Protein AF-A0A093ZLH2-F1 (afdb_monomer)

Mean predicted aligned error: 9.46 Å

Nearest PDB structures (foldseek):
  6wh8-assembly1_B  TM=5.082E-01  e=5.123E-04  Homo sapiens
  6gkz-assembly1_D  TM=4.709E-01  e=1.418E-03  Coptis japonica
  5him-assembly1_A  TM=6.872E-01  e=6.544E-02  Methanohalophilus portucalensis FDF-1
  5hil-assembly1_A  TM=7.201E-01  e=1.122E-01  Methanohalophilus portucalensis FDF-1
  5h02-assembly1_A  TM=6.497E-01  e=1.057E-01  Methanohalophilus portucalensis FDF-1

Solvent-accessible surface area (backbone atoms only — not comparable to full-atom values): 12769 Å² total; per-residue (Å²): 141,80,91,85,84,80,84,73,79,80,74,74,72,75,76,74,74,66,81,72,54,67,68,56,58,50,51,52,52,52,48,51,52,50,61,72,33,43,64,41,49,48,49,47,52,51,47,10,57,76,42,75,71,28,86,50,50,82,69,57,41,60,56,49,50,55,55,30,68,55,66,60,39,100,83,69,45,82,58,92,54,55,27,37,37,26,41,58,50,64,85,61,73,22,63,57,48,57,49,26,67,76,30,65,44,35,39,27,34,30,40,26,36,62,74,60,50,73,78,44,71,84,89,62,84,74,52,95,37,49,44,82,44,76,35,88,46,78,54,58,66,103,63,56,69,52,59,23,49,32,37,38,32,67,40,44,71,83,72,54,41,75,66,38,101,84,68,48,44,41,53,64,42,24,50,53,41,49,56,47,27,32,23,92,92,35,46,81,46,67,51,87,78,72,58,70,54,81,91,41,57,75,68,38,42,54,49,18,52,55,48,41,53,53,45,68,75,72,108

Foldseek 3Di:
DDDDDDPPDPPPPPPPPPPPDVVVVVVVVVVVVCVVLVVQVVVQCVCCVVQVNDSDHPPLLVVLLVQLPDDADPVNHQDQAAEEEEEQDQQPNHSQLVVCVSRVRHAYEYEHEPVSVVVHDPVDDGRPRYYYHYDNALLDDPAAFQAHQEYEAACCVVPFDCQDPVRDGSVVSNVVNVNRNHHDNHDYHYDDDALADPPLPPVSRVNSVVSNVVVVVVD

Structure (mmCIF, N/CA/C/O backbone):
data_AF-A0A093ZLH2-F1
#
_entry.id   AF-A0A093ZLH2-F1
#
loop_
_atom_site.group_PDB
_atom_site.id
_atom_site.type_symbol
_atom_site.label_atom_id
_atom_site.label_alt_id
_atom_site.label_comp_id
_atom_site.label_asym_id
_atom_site.label_entity_id
_atom_site.label_seq_id
_atom_site.pdbx_PDB_ins_code
_atom_site.Cartn_x
_atom_site.Cartn_y
_atom_site.Cartn_z
_atom_site.occupancy
_atom_site.B_iso_or_equiv
_atom_site.auth_seq_id
_atom_site.auth_comp_id
_atom_site.auth_asym_id
_atom_site.auth_atom_id
_atom_site.pdbx_PDB_model_num
ATOM 1 N N . MET A 1 1 ? -0.916 54.478 -44.109 1.00 31.88 1 MET A N 1
ATOM 2 C CA . MET A 1 1 ? -0.126 54.136 -45.318 1.00 31.88 1 MET A CA 1
ATOM 3 C C . MET A 1 1 ? 1.267 54.721 -45.109 1.00 31.88 1 MET A C 1
ATOM 5 O O . MET A 1 1 ? 1.319 55.865 -44.708 1.00 31.88 1 MET A O 1
ATOM 9 N N . SER A 1 2 ? 2.416 54.066 -45.246 1.00 35.09 2 SER A N 1
ATOM 10 C CA . SER A 1 2 ? 2.807 52.833 -45.923 1.00 35.09 2 SER A CA 1
ATOM 11 C C . SER A 1 2 ? 4.111 52.320 -45.289 1.00 35.09 2 SER A C 1
ATOM 13 O O . SER A 1 2 ? 4.900 53.089 -44.747 1.00 35.09 2 SER A O 1
ATOM 15 N N . ALA A 1 3 ? 4.319 51.011 -45.404 1.00 40.78 3 ALA A N 1
ATOM 16 C CA . ALA A 1 3 ? 5.529 50.271 -45.087 1.00 40.78 3 ALA A CA 1
ATOM 17 C C . ALA A 1 3 ? 6.799 50.855 -45.728 1.00 40.78 3 ALA A C 1
ATOM 19 O O . ALA A 1 3 ? 6.763 51.256 -46.892 1.00 40.78 3 ALA A O 1
ATOM 20 N N . LYS A 1 4 ? 7.937 50.741 -45.027 1.00 44.72 4 LYS A N 1
ATOM 21 C CA . LYS A 1 4 ? 9.075 49.910 -45.467 1.00 44.72 4 LYS A CA 1
ATOM 22 C C . LYS A 1 4 ? 10.283 50.041 -44.533 1.00 44.72 4 LYS A C 1
ATOM 24 O O . LYS A 1 4 ? 10.753 51.130 -44.239 1.00 44.72 4 LYS A O 1
ATOM 29 N N . LYS A 1 5 ? 10.848 48.867 -44.232 1.00 49.03 5 LYS A N 1
ATOM 30 C CA . LYS A 1 5 ? 12.268 48.626 -43.937 1.00 49.03 5 LYS A CA 1
ATOM 31 C C . LYS A 1 5 ? 12.749 48.934 -42.513 1.00 49.03 5 LYS A C 1
ATOM 33 O O . LYS A 1 5 ? 13.588 49.793 -42.281 1.00 49.03 5 LYS A O 1
ATOM 38 N N . ARG A 1 6 ? 12.356 48.068 -41.581 1.00 44.34 6 ARG A N 1
ATOM 39 C CA . ARG A 1 6 ? 13.292 47.587 -40.557 1.00 44.34 6 ARG A CA 1
ATOM 40 C C . ARG A 1 6 ? 13.476 46.092 -40.767 1.00 44.34 6 ARG A C 1
ATOM 42 O O . ARG A 1 6 ? 12.677 45.287 -40.309 1.00 44.34 6 ARG A O 1
ATOM 49 N N . MET A 1 7 ? 14.499 45.748 -41.548 1.00 44.72 7 MET A N 1
ATOM 50 C CA . MET A 1 7 ? 15.059 44.403 -41.525 1.00 44.72 7 MET A CA 1
ATOM 51 C C . MET A 1 7 ? 15.686 44.225 -40.144 1.00 44.72 7 MET A C 1
ATOM 53 O O . MET A 1 7 ? 16.776 44.731 -39.901 1.00 44.72 7 MET A O 1
ATOM 57 N N . SER A 1 8 ? 14.966 43.578 -39.231 1.00 47.09 8 SER A N 1
ATOM 58 C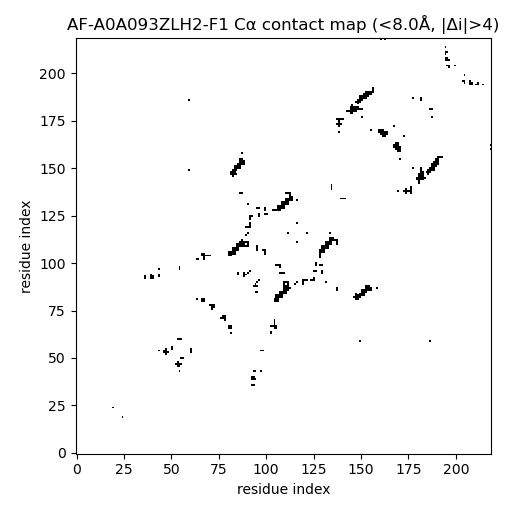 CA . SER A 1 8 ? 15.604 42.945 -38.085 1.00 47.09 8 SER A CA 1
ATOM 59 C C . SER A 1 8 ? 15.916 41.530 -38.526 1.00 47.09 8 SER A C 1
ATOM 61 O O . SER A 1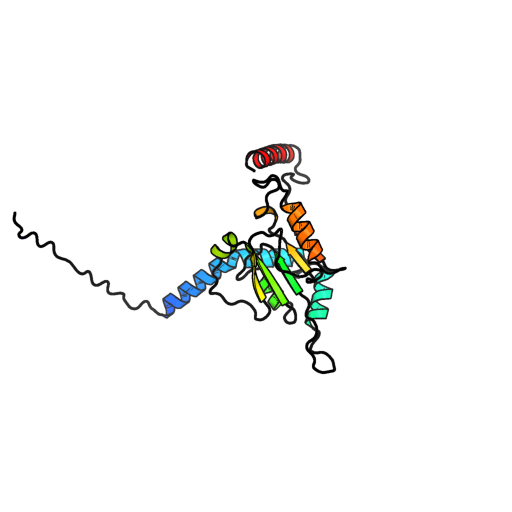 8 ? 15.019 40.733 -38.786 1.00 47.09 8 SER A O 1
ATOM 63 N N . SER A 1 9 ? 17.202 41.290 -38.724 1.00 42.66 9 SER A N 1
ATOM 64 C CA . SER A 1 9 ? 17.816 40.001 -38.984 1.00 42.66 9 SER A CA 1
ATOM 65 C C . SER A 1 9 ? 17.204 38.913 -38.103 1.00 42.66 9 SER A C 1
ATOM 67 O O . SER A 1 9 ? 17.461 38.865 -36.899 1.00 42.66 9 SER A O 1
ATOM 69 N N . ASN A 1 10 ? 16.445 38.012 -38.724 1.00 41.25 10 ASN A N 1
ATOM 70 C CA . ASN A 1 10 ? 16.291 36.656 -38.225 1.00 41.25 10 ASN A CA 1
ATOM 71 C C . ASN A 1 10 ? 17.685 36.023 -38.250 1.00 41.25 10 ASN A C 1
ATOM 73 O O . ASN A 1 10 ? 18.097 35.443 -39.252 1.00 41.25 10 ASN A O 1
ATOM 77 N N . VAL A 1 11 ? 18.434 36.173 -37.158 1.00 47.75 11 VAL A N 1
ATOM 78 C CA . VAL A 1 11 ? 19.520 35.248 -36.863 1.00 47.75 11 VAL A CA 1
ATOM 79 C C . VAL A 1 11 ? 18.816 33.965 -36.464 1.00 47.75 11 VAL A C 1
ATOM 81 O O . VAL A 1 11 ? 18.432 33.780 -35.311 1.00 47.75 11 VAL A O 1
ATOM 84 N N . ALA A 1 12 ? 18.586 33.109 -37.456 1.00 47.09 12 ALA A N 1
ATOM 85 C CA . ALA A 1 12 ? 18.478 31.687 -37.223 1.00 47.09 12 ALA A CA 1
ATOM 86 C C . ALA A 1 12 ? 19.771 31.283 -36.507 1.00 47.09 12 ALA A C 1
ATOM 88 O O . ALA A 1 12 ? 20.790 31.009 -37.138 1.00 47.09 12 ALA A O 1
ATOM 89 N N . ARG A 1 13 ? 19.757 31.325 -35.170 1.00 49.22 13 ARG A N 1
ATOM 90 C CA . ARG A 1 13 ? 20.612 30.442 -34.393 1.00 49.22 13 ARG A CA 1
ATOM 91 C C . ARG A 1 13 ? 20.131 29.062 -34.795 1.00 49.22 13 ARG A C 1
ATOM 93 O O . ARG A 1 13 ? 19.074 28.622 -34.357 1.00 49.22 13 ARG A O 1
ATOM 100 N N . GLY A 1 14 ? 20.841 28.451 -35.739 1.00 48.19 14 GLY A N 1
ATOM 101 C CA . GLY A 1 14 ? 20.852 27.009 -35.808 1.00 48.19 14 GLY A CA 1
ATOM 102 C C . GLY A 1 14 ? 21.322 26.574 -34.435 1.00 48.19 14 GLY A C 1
ATOM 103 O O . GLY A 1 14 ? 22.503 26.712 -34.126 1.00 48.19 14 GLY A O 1
ATOM 104 N N . ASP A 1 15 ? 20.382 26.169 -33.585 1.00 54.53 15 ASP A N 1
ATOM 105 C CA . ASP A 1 15 ? 20.711 25.272 -32.497 1.00 54.53 15 ASP A CA 1
ATOM 106 C C . ASP A 1 15 ? 21.267 24.039 -33.205 1.00 54.53 15 ASP A C 1
ATOM 108 O O . ASP A 1 15 ? 20.528 23.174 -33.676 1.00 54.53 15 ASP A O 1
ATOM 112 N N . GLU A 1 16 ? 22.589 24.010 -33.385 1.00 50.50 16 GLU A N 1
ATOM 113 C CA . GLU A 1 16 ? 23.299 22.758 -33.526 1.00 50.50 16 GLU A CA 1
ATOM 114 C C . GLU A 1 16 ? 23.005 22.004 -32.235 1.00 50.50 16 GLU A C 1
ATOM 116 O O . GLU A 1 16 ? 23.684 22.157 -31.219 1.00 50.50 16 GLU A O 1
ATOM 121 N N . THR A 1 17 ? 21.935 21.214 -32.257 1.00 55.69 17 THR A N 1
ATOM 122 C CA . THR A 1 17 ? 21.785 20.096 -31.346 1.00 55.69 17 THR A CA 1
ATOM 123 C C . THR A 1 17 ? 22.965 19.190 -31.660 1.00 55.69 17 THR A C 1
ATOM 125 O O . THR A 1 17 ? 22.901 18.362 -32.572 1.00 55.69 17 THR A O 1
ATOM 128 N N . THR A 1 18 ? 24.090 19.413 -30.979 1.00 61.34 18 THR A N 1
ATOM 129 C CA . THR A 1 18 ? 25.176 18.443 -30.960 1.00 61.34 18 THR A CA 1
ATOM 130 C C . THR A 1 18 ? 24.528 17.110 -30.598 1.00 61.34 18 THR A C 1
ATOM 132 O O . THR A 1 18 ? 23.746 17.081 -29.644 1.00 61.34 18 THR A O 1
ATOM 135 N N . PRO A 1 19 ? 24.742 16.035 -31.380 1.00 64.19 19 PRO A N 1
ATOM 136 C CA . PRO A 1 19 ? 24.172 14.740 -31.055 1.00 64.19 19 PRO A CA 1
ATOM 137 C C . PRO A 1 19 ? 24.602 14.404 -29.632 1.00 64.19 19 PRO A C 1
ATOM 139 O O . PRO A 1 19 ? 25.792 14.217 -29.374 1.00 64.19 19 PRO A O 1
ATOM 142 N N . GLU A 1 20 ? 23.654 14.441 -28.696 1.00 70.88 20 GLU A N 1
ATOM 143 C CA . GLU A 1 20 ? 23.945 14.126 -27.309 1.00 70.88 20 GLU A CA 1
ATOM 144 C C . GLU A 1 20 ? 24.550 12.726 -27.278 1.00 70.88 20 GLU A C 1
ATOM 146 O O . GLU A 1 20 ? 24.018 11.796 -27.891 1.00 70.88 20 GLU A O 1
ATOM 151 N N . ASP A 1 21 ? 25.693 12.596 -26.604 1.00 87.00 21 ASP A N 1
ATOM 152 C CA . ASP A 1 21 ? 26.384 11.322 -26.478 1.00 87.00 21 ASP A CA 1
ATOM 153 C C . ASP A 1 21 ? 25.385 10.263 -25.967 1.00 87.00 21 ASP A C 1
ATOM 155 O O . ASP A 1 21 ? 24.855 10.404 -24.856 1.00 87.00 21 ASP A O 1
ATOM 159 N N . PRO A 1 22 ? 25.096 9.203 -26.746 1.00 89.25 22 PRO A N 1
ATOM 160 C CA . PRO A 1 22 ? 24.116 8.196 -26.360 1.00 89.25 22 PRO A CA 1
ATOM 161 C C . PRO A 1 22 ? 24.486 7.504 -25.042 1.00 89.25 22 PRO A C 1
ATOM 163 O O . PRO A 1 22 ? 23.591 7.078 -24.305 1.00 89.25 22 PRO A O 1
ATOM 166 N N . ALA A 1 23 ? 25.780 7.420 -24.706 1.00 90.38 23 ALA A N 1
ATOM 167 C CA . ALA A 1 23 ? 26.231 6.899 -23.421 1.00 90.38 23 ALA A CA 1
ATOM 168 C C . ALA A 1 23 ? 25.843 7.836 -22.269 1.00 90.38 23 ALA A C 1
ATOM 170 O O . ALA A 1 23 ? 25.372 7.368 -21.230 1.00 90.38 23 ALA A O 1
ATOM 171 N N . LYS A 1 24 ? 25.963 9.151 -22.475 1.00 90.06 24 LYS A N 1
ATOM 172 C CA . LYS A 1 24 ? 25.537 10.167 -21.509 1.00 90.06 24 LYS A CA 1
ATOM 173 C C . LYS A 1 24 ? 24.020 10.156 -21.311 1.00 90.06 24 LYS A C 1
ATOM 175 O O . LYS A 1 24 ? 23.578 10.086 -20.169 1.00 90.06 24 LYS A O 1
ATOM 180 N N . ILE A 1 25 ? 23.230 10.103 -22.390 1.00 90.12 25 ILE A N 1
ATOM 181 C CA . ILE A 1 25 ? 21.759 9.992 -22.300 1.00 90.12 25 ILE A CA 1
ATOM 182 C C . ILE A 1 25 ? 21.360 8.757 -21.489 1.00 90.12 25 ILE A C 1
ATOM 184 O O . ILE A 1 25 ? 20.467 8.816 -20.643 1.00 90.12 25 ILE A O 1
ATOM 188 N N . LYS A 1 26 ? 22.003 7.614 -21.753 1.00 91.25 26 LYS A N 1
ATOM 189 C CA . LYS A 1 26 ? 21.738 6.379 -21.014 1.00 91.25 26 LYS A CA 1
ATOM 190 C C . LYS A 1 26 ? 22.072 6.537 -19.527 1.00 91.25 26 LYS A C 1
ATOM 192 O O . LYS A 1 26 ? 21.240 6.188 -18.695 1.00 91.25 26 LYS A O 1
ATOM 197 N N . ALA A 1 27 ? 23.243 7.081 -19.201 1.00 92.69 27 ALA A N 1
ATOM 198 C CA . ALA A 1 27 ? 23.671 7.287 -17.819 1.00 92.69 27 ALA A CA 1
ATOM 199 C C . ALA A 1 27 ? 22.753 8.260 -17.059 1.00 92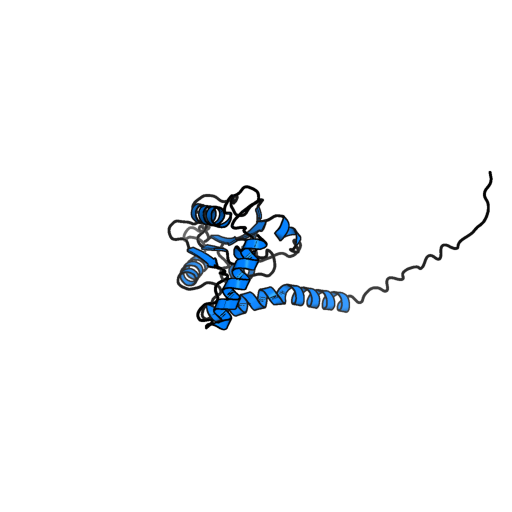.69 27 ALA A C 1
ATOM 201 O O . ALA A 1 27 ? 22.397 8.003 -15.909 1.00 92.69 27 ALA A O 1
ATOM 202 N N . ASP A 1 28 ? 22.323 9.345 -17.705 1.00 90.94 28 ASP A N 1
ATOM 203 C CA . ASP A 1 28 ? 21.399 10.314 -17.115 1.00 90.94 28 ASP A CA 1
ATOM 204 C C . ASP A 1 28 ? 20.022 9.680 -16.855 1.00 90.94 28 ASP A C 1
ATOM 206 O O . ASP A 1 28 ? 19.479 9.838 -15.761 1.00 90.94 28 ASP A O 1
ATOM 210 N N . LYS A 1 29 ? 19.504 8.868 -17.790 1.00 88.75 29 LYS A N 1
ATOM 211 C CA . LYS A 1 29 ? 18.263 8.093 -17.595 1.00 88.75 29 LYS A CA 1
ATOM 212 C C . LYS A 1 29 ? 18.369 7.086 -16.451 1.00 88.75 29 LYS A C 1
ATOM 214 O O . LYS A 1 29 ? 17.427 6.935 -15.676 1.00 88.75 29 LYS A O 1
ATOM 219 N N . GLU A 1 30 ? 19.495 6.384 -16.336 1.00 90.75 30 GLU A N 1
ATOM 220 C CA . GLU A 1 30 ? 19.738 5.442 -15.237 1.00 90.75 30 GLU A CA 1
ATOM 221 C C . GLU A 1 30 ? 19.802 6.161 -13.882 1.00 90.75 30 GLU A C 1
ATOM 223 O O . GLU A 1 30 ? 19.241 5.670 -12.897 1.00 90.75 30 GLU A O 1
ATOM 228 N N . ARG A 1 31 ? 20.436 7.341 -13.827 1.00 91.38 31 ARG A N 1
ATOM 229 C CA . ARG A 1 31 ? 20.477 8.176 -12.620 1.00 91.38 31 ARG A CA 1
ATOM 230 C C . ARG A 1 31 ? 19.081 8.651 -12.228 1.00 91.38 31 ARG A C 1
ATOM 232 O O . ARG A 1 31 ? 18.696 8.462 -11.077 1.00 91.38 31 ARG A O 1
ATOM 239 N N . GLU A 1 32 ? 18.321 9.199 -13.171 1.00 87.81 32 GLU A N 1
ATOM 240 C CA . GLU A 1 32 ? 16.959 9.681 -12.925 1.00 87.81 32 GLU A CA 1
ATOM 241 C C . GLU A 1 32 ? 16.049 8.548 -12.426 1.00 87.81 32 GLU A C 1
ATOM 243 O O . GLU A 1 32 ? 15.351 8.700 -11.424 1.00 87.81 32 GLU A O 1
ATOM 248 N N . ALA A 1 33 ? 16.113 7.370 -13.058 1.00 85.38 33 ALA A N 1
ATOM 249 C CA . ALA A 1 33 ? 15.358 6.201 -12.614 1.00 85.38 33 ALA A CA 1
ATOM 250 C C . ALA A 1 33 ? 15.734 5.794 -11.179 1.00 85.38 33 ALA A C 1
ATOM 252 O O . ALA A 1 33 ? 14.859 5.531 -10.352 1.00 85.38 33 ALA A O 1
ATOM 253 N N . LYS A 1 34 ? 17.031 5.782 -10.848 1.00 88.56 34 LYS A N 1
ATOM 254 C CA . LYS A 1 34 ? 17.504 5.463 -9.495 1.00 88.56 34 LYS A CA 1
ATOM 255 C C . LYS A 1 34 ? 17.001 6.470 -8.461 1.00 88.56 34 LYS A C 1
ATOM 257 O O . LYS A 1 34 ? 16.585 6.066 -7.376 1.00 88.56 34 LYS A O 1
ATOM 262 N N . GLU A 1 35 ? 17.031 7.758 -8.785 1.00 87.88 35 GLU A N 1
ATOM 263 C CA . GLU A 1 35 ? 16.537 8.826 -7.914 1.00 87.88 35 GLU A CA 1
ATOM 264 C C . GLU A 1 35 ? 15.030 8.688 -7.668 1.00 87.88 35 GLU A C 1
ATOM 266 O O . GLU A 1 35 ? 14.602 8.677 -6.513 1.00 87.88 35 GLU A O 1
ATOM 271 N N . GLN A 1 36 ? 14.242 8.456 -8.724 1.00 83.81 36 GLN A N 1
ATOM 272 C CA . GLN A 1 36 ? 12.793 8.238 -8.632 1.00 83.81 36 GLN A CA 1
ATOM 273 C C . GLN A 1 36 ? 12.427 7.007 -7.783 1.00 83.81 36 GLN A C 1
ATOM 275 O O . GLN A 1 36 ? 11.420 7.015 -7.076 1.00 83.81 36 GLN A O 1
ATOM 280 N N . MET A 1 37 ? 13.239 5.945 -7.821 1.00 86.62 37 MET A N 1
ATOM 281 C CA . MET A 1 37 ? 12.983 4.698 -7.086 1.00 86.62 37 MET A CA 1
ATOM 282 C C . MET A 1 37 ? 13.496 4.703 -5.640 1.00 86.62 37 MET A C 1
ATOM 284 O O . MET A 1 37 ? 13.102 3.840 -4.850 1.00 86.62 37 MET A O 1
ATOM 288 N N . SER A 1 38 ? 14.382 5.635 -5.281 1.00 90.06 38 SER A N 1
ATOM 289 C CA . SER A 1 38 ? 15.132 5.606 -4.019 1.00 90.06 38 SER A CA 1
ATOM 290 C C . SER A 1 38 ? 14.221 5.611 -2.786 1.00 90.06 38 SER A C 1
ATOM 292 O O . SER A 1 38 ? 14.336 4.736 -1.925 1.00 90.06 38 SER A O 1
ATOM 294 N N . ALA A 1 39 ? 13.261 6.541 -2.727 1.00 88.94 39 ALA A N 1
ATOM 295 C CA . ALA A 1 39 ? 12.370 6.693 -1.575 1.00 88.94 39 ALA A CA 1
ATOM 296 C C . ALA A 1 39 ? 11.466 5.465 -1.365 1.00 88.94 39 ALA A C 1
ATOM 298 O O . ALA A 1 39 ? 11.364 4.950 -0.249 1.00 88.94 39 ALA A O 1
ATOM 299 N N . ALA A 1 40 ? 10.863 4.956 -2.443 1.00 88.50 40 ALA A N 1
ATOM 300 C CA . ALA A 1 40 ? 10.023 3.760 -2.398 1.00 88.50 40 ALA A CA 1
ATOM 301 C C . ALA A 1 40 ? 10.835 2.517 -1.994 1.00 88.50 40 ALA A C 1
ATOM 303 O O . ALA A 1 40 ? 10.424 1.750 -1.123 1.00 88.50 40 ALA A O 1
ATOM 304 N N . THR A 1 41 ? 12.044 2.366 -2.546 1.00 91.88 41 THR A N 1
ATOM 305 C CA . THR A 1 41 ? 12.959 1.267 -2.198 1.00 91.88 41 THR A CA 1
ATOM 306 C C . THR A 1 41 ? 13.352 1.315 -0.723 1.00 91.88 41 THR A C 1
ATOM 308 O O . THR A 1 41 ? 13.364 0.279 -0.050 1.00 91.88 41 THR A O 1
ATOM 311 N N . TRP A 1 42 ? 13.653 2.507 -0.200 1.00 93.94 42 TRP A N 1
ATOM 312 C CA . TRP A 1 42 ? 13.976 2.694 1.211 1.00 93.94 42 TRP A CA 1
ATOM 313 C C . TRP A 1 42 ? 12.795 2.307 2.105 1.00 93.94 42 TRP A C 1
ATOM 315 O O . TRP A 1 42 ? 12.972 1.503 3.019 1.00 93.94 42 TRP A O 1
ATOM 325 N N . ASN A 1 43 ? 11.589 2.796 1.794 1.00 91.75 43 ASN A N 1
ATOM 326 C CA . ASN A 1 43 ? 10.369 2.474 2.540 1.00 91.75 43 ASN A CA 1
ATOM 327 C C . ASN A 1 43 ? 10.126 0.957 2.574 1.00 91.75 43 ASN A C 1
ATOM 329 O O . ASN A 1 43 ? 10.004 0.366 3.647 1.00 91.75 43 ASN A O 1
ATOM 333 N N . VAL A 1 44 ? 10.162 0.301 1.411 1.00 93.69 44 VAL A N 1
ATOM 334 C CA . VAL A 1 44 ? 9.988 -1.153 1.306 1.00 93.69 44 VAL A CA 1
ATOM 335 C C . VAL A 1 44 ? 11.040 -1.912 2.115 1.00 93.69 44 VAL A C 1
ATOM 337 O O . VAL A 1 44 ? 10.719 -2.897 2.782 1.00 93.69 44 VAL A O 1
ATOM 340 N N . THR A 1 45 ? 12.296 -1.471 2.075 1.00 94.69 45 THR A N 1
ATOM 341 C CA . THR A 1 45 ? 13.388 -2.121 2.811 1.00 94.69 45 THR A CA 1
ATOM 342 C C . THR A 1 45 ? 13.219 -1.953 4.321 1.00 94.69 45 THR A C 1
ATOM 344 O O . THR A 1 45 ? 13.377 -2.924 5.063 1.00 94.69 45 THR A O 1
ATOM 347 N N . ALA A 1 46 ? 12.827 -0.763 4.778 1.00 94.44 46 ALA A N 1
ATOM 348 C CA . ALA A 1 46 ? 12.523 -0.497 6.179 1.00 94.44 46 ALA A CA 1
ATOM 349 C C . ALA A 1 46 ? 11.337 -1.345 6.666 1.00 94.44 46 ALA A C 1
ATOM 351 O O . ALA A 1 46 ? 11.431 -2.004 7.701 1.00 94.44 46 ALA A O 1
ATOM 352 N N . LEU A 1 47 ? 10.257 -1.423 5.883 1.00 91.81 47 LEU A N 1
ATOM 353 C CA . LEU A 1 47 ? 9.103 -2.263 6.201 1.00 91.81 47 LEU A CA 1
ATOM 354 C C . LEU A 1 47 ? 9.494 -3.742 6.304 1.00 91.81 47 LEU A C 1
ATOM 356 O O . LEU A 1 47 ? 9.097 -4.427 7.247 1.00 91.81 47 LEU A O 1
ATOM 360 N N . LYS A 1 48 ? 10.329 -4.231 5.376 1.00 93.62 48 LYS A N 1
ATOM 361 C CA . LYS A 1 48 ? 10.875 -5.591 5.445 1.00 93.62 48 LYS A CA 1
ATOM 362 C C . LYS A 1 48 ? 11.652 -5.822 6.730 1.00 93.62 48 LYS A C 1
ATOM 364 O O . LYS A 1 48 ? 11.447 -6.849 7.371 1.00 93.62 48 LYS A O 1
ATOM 369 N N . MET A 1 49 ? 12.518 -4.888 7.114 1.00 94.06 49 MET A N 1
ATOM 370 C CA . MET A 1 49 ? 13.293 -4.980 8.351 1.00 94.06 49 MET A CA 1
ATOM 371 C C . MET A 1 49 ? 12.379 -5.086 9.580 1.00 94.06 49 MET A C 1
ATOM 373 O O . MET A 1 49 ? 12.566 -5.996 10.388 1.00 94.06 49 MET A O 1
ATOM 377 N N . LEU A 1 50 ? 11.351 -4.236 9.677 1.00 90.19 50 LEU A N 1
ATOM 378 C CA . LEU A 1 50 ? 10.371 -4.263 10.773 1.00 90.19 50 LEU A CA 1
ATOM 379 C C . LEU A 1 50 ? 9.589 -5.586 10.834 1.00 90.19 50 LEU A C 1
ATOM 381 O O . LEU A 1 50 ? 9.287 -6.087 11.913 1.00 90.19 50 LEU A O 1
ATOM 385 N N . ASN A 1 51 ? 9.333 -6.202 9.681 1.00 89.94 51 ASN A N 1
ATOM 386 C CA . ASN A 1 51 ? 8.601 -7.464 9.553 1.00 89.94 51 ASN A CA 1
ATOM 387 C C . ASN A 1 51 ? 9.493 -8.724 9.615 1.00 89.94 51 ASN A C 1
ATOM 389 O O . ASN A 1 51 ? 9.069 -9.824 9.223 1.00 89.94 51 ASN A O 1
ATOM 393 N N . GLY A 1 52 ? 10.734 -8.594 10.097 1.00 90.06 52 GLY A N 1
ATOM 394 C CA . GLY A 1 52 ? 11.678 -9.709 10.214 1.00 90.06 52 GLY A CA 1
ATOM 395 C C . GLY A 1 52 ? 12.136 -10.254 8.857 1.00 90.06 52 GLY A C 1
ATOM 396 O O . GLY A 1 52 ? 12.230 -11.466 8.669 1.00 90.06 52 GLY A O 1
ATOM 397 N N . GLY A 1 53 ? 12.354 -9.362 7.891 1.00 91.50 53 GLY A N 1
ATOM 398 C CA . GLY A 1 53 ? 12.841 -9.641 6.537 1.00 91.50 53 GLY A CA 1
ATOM 399 C C . GLY A 1 53 ? 11.760 -9.864 5.474 1.00 91.50 53 GLY A C 1
ATOM 400 O O . GLY A 1 53 ? 12.096 -10.082 4.311 1.00 91.50 53 GLY A O 1
ATOM 401 N N . ARG A 1 54 ? 10.470 -9.819 5.827 1.00 91.50 54 ARG A N 1
ATOM 402 C CA . ARG A 1 54 ? 9.351 -10.086 4.900 1.00 91.50 54 ARG A CA 1
ATOM 403 C C . ARG A 1 54 ? 8.624 -8.815 4.509 1.00 91.50 54 ARG A C 1
ATOM 405 O O . ARG A 1 54 ? 8.452 -7.936 5.336 1.00 91.50 54 ARG A O 1
ATOM 412 N N . LEU A 1 55 ? 8.126 -8.737 3.277 1.00 93.56 55 LEU A N 1
ATOM 413 C CA . LEU A 1 55 ? 7.354 -7.567 2.858 1.00 93.56 55 LEU A CA 1
ATOM 414 C C . LEU A 1 55 ? 6.036 -7.426 3.635 1.00 93.56 55 LEU A C 1
ATOM 416 O O . LEU A 1 55 ? 5.632 -6.322 3.985 1.00 93.56 55 LEU A O 1
ATOM 420 N N . ILE A 1 56 ? 5.395 -8.564 3.896 1.00 93.50 56 ILE A N 1
ATOM 421 C CA . ILE A 1 56 ? 4.103 -8.700 4.571 1.00 93.50 56 ILE A CA 1
ATOM 422 C C . ILE A 1 56 ? 4.331 -9.442 5.892 1.00 93.50 56 ILE A C 1
ATOM 424 O O . ILE A 1 56 ? 5.156 -10.365 5.960 1.00 93.50 56 ILE A O 1
ATOM 428 N N . ALA A 1 57 ? 3.607 -9.073 6.947 1.00 87.94 57 ALA A N 1
ATOM 429 C CA . ALA A 1 57 ? 3.755 -9.726 8.240 1.00 87.94 57 ALA A CA 1
ATOM 430 C C . ALA A 1 57 ? 3.201 -11.170 8.230 1.00 87.94 57 ALA A C 1
ATOM 432 O O . ALA A 1 57 ? 2.373 -11.580 7.407 1.00 87.94 57 ALA A O 1
ATOM 433 N N . ALA A 1 58 ? 3.681 -12.001 9.159 1.00 84.94 58 ALA A N 1
ATOM 434 C CA . ALA A 1 58 ? 3.053 -13.298 9.416 1.00 84.94 58 ALA A CA 1
ATOM 435 C C . ALA A 1 58 ? 1.724 -13.085 10.176 1.00 84.94 58 ALA A C 1
ATOM 437 O O . ALA A 1 58 ? 1.664 -12.184 11.005 1.00 84.94 58 ALA A O 1
ATOM 438 N N . PRO A 1 59 ? 0.679 -13.911 9.946 1.00 90.00 59 PRO A N 1
ATOM 439 C CA . PRO A 1 59 ? 0.669 -15.167 9.183 1.00 90.00 59 PRO A CA 1
ATOM 440 C C . PRO A 1 59 ? 0.423 -15.016 7.670 1.00 90.00 59 PRO A C 1
ATOM 442 O O . PRO A 1 59 ? 0.589 -15.993 6.932 1.00 90.00 59 PRO A O 1
ATOM 445 N N . VAL A 1 60 ? 0.065 -13.823 7.193 1.00 92.38 60 VAL A N 1
ATOM 446 C CA . VAL A 1 60 ? -0.398 -13.583 5.815 1.00 92.38 60 VAL A CA 1
ATOM 447 C C . VAL A 1 60 ? 0.660 -13.959 4.782 1.00 92.38 60 VAL A C 1
ATOM 449 O O . VAL A 1 60 ? 0.369 -14.715 3.852 1.00 92.38 60 VAL A O 1
ATOM 452 N N . ALA A 1 61 ? 1.914 -13.551 5.000 1.00 92.44 61 ALA A N 1
ATOM 453 C CA . ALA A 1 61 ? 3.025 -13.895 4.113 1.00 92.44 61 ALA A CA 1
ATOM 454 C C . ALA A 1 61 ? 3.187 -15.413 3.913 1.00 92.44 61 ALA A C 1
ATOM 456 O O . ALA A 1 61 ? 3.440 -15.876 2.803 1.00 92.44 61 ALA A O 1
ATOM 457 N N . LYS A 1 62 ? 2.972 -16.229 4.959 1.00 92.44 62 LYS A N 1
ATOM 458 C CA . LYS A 1 62 ? 3.053 -17.699 4.851 1.00 92.44 62 LYS A CA 1
ATOM 459 C C . LYS A 1 62 ? 1.920 -18.260 3.986 1.00 92.44 62 LYS A C 1
ATOM 461 O O . LYS A 1 62 ? 2.163 -19.145 3.160 1.00 92.44 62 LYS A O 1
ATOM 466 N N . LYS A 1 63 ? 0.697 -17.742 4.158 1.00 92.56 63 LYS A N 1
ATOM 467 C CA . LYS A 1 63 ? -0.483 -18.121 3.360 1.00 92.56 63 LYS A CA 1
ATOM 468 C C . LYS A 1 63 ? -0.263 -17.776 1.885 1.00 92.56 63 LYS A C 1
ATOM 470 O O . LYS A 1 63 ? -0.422 -18.653 1.036 1.00 92.56 63 LYS A O 1
ATOM 475 N N . LEU A 1 64 ? 0.172 -16.550 1.594 1.00 93.19 64 LEU A N 1
ATOM 476 C CA . LEU A 1 64 ? 0.452 -16.083 0.233 1.00 93.19 64 LEU A CA 1
ATOM 477 C C . LEU A 1 64 ? 1.615 -16.837 -0.412 1.00 93.19 64 LEU A C 1
ATOM 479 O O . LEU A 1 64 ? 1.485 -17.275 -1.550 1.00 93.19 64 LEU A O 1
ATOM 483 N N . ALA A 1 65 ? 2.706 -17.092 0.316 1.00 92.62 65 ALA A N 1
ATOM 484 C CA . ALA A 1 65 ? 3.833 -17.867 -0.199 1.00 92.62 65 ALA A CA 1
ATOM 485 C C . ALA A 1 65 ? 3.413 -19.293 -0.582 1.00 92.62 65 ALA A C 1
ATOM 487 O O . ALA A 1 65 ? 3.826 -19.806 -1.620 1.00 92.62 65 ALA A O 1
ATOM 488 N N . ARG A 1 66 ? 2.560 -19.940 0.227 1.00 92.06 66 ARG A N 1
ATOM 489 C CA . ARG A 1 66 ? 2.010 -21.263 -0.104 1.00 92.06 66 ARG A CA 1
ATOM 490 C C . ARG A 1 66 ? 1.181 -21.211 -1.386 1.00 92.06 66 ARG A C 1
ATOM 492 O O . ARG A 1 66 ? 1.425 -22.020 -2.274 1.00 92.06 66 ARG A O 1
ATOM 499 N N . LEU A 1 67 ? 0.248 -20.263 -1.491 1.00 89.69 67 LEU A N 1
ATOM 500 C CA . LEU A 1 67 ? -0.604 -20.101 -2.675 1.00 89.69 67 LEU A CA 1
ATOM 501 C C . LEU A 1 67 ? 0.217 -19.747 -3.922 1.00 89.69 67 LEU A C 1
ATOM 503 O O . LEU A 1 67 ? -0.038 -20.280 -4.995 1.00 89.69 67 LEU A O 1
ATOM 507 N N . SER A 1 68 ? 1.257 -18.926 -3.776 1.00 90.88 68 SER A N 1
ATOM 508 C CA . SER A 1 68 ? 2.130 -18.534 -4.881 1.00 90.88 68 SER A CA 1
ATOM 509 C C . SER A 1 68 ? 3.066 -19.653 -5.353 1.00 90.88 68 SER A C 1
ATOM 511 O O . SER A 1 68 ? 3.588 -19.577 -6.461 1.00 90.88 68 SER A O 1
ATOM 513 N N . ARG A 1 69 ? 3.324 -20.693 -4.556 1.00 89.62 69 ARG A N 1
ATOM 514 C CA . ARG A 1 69 ? 4.099 -21.863 -5.013 1.00 89.62 69 ARG A CA 1
ATOM 515 C C . ARG A 1 69 ? 3.242 -22.900 -5.734 1.00 89.62 69 ARG A C 1
ATOM 517 O O . ARG A 1 69 ? 3.780 -23.821 -6.339 1.00 89.62 69 ARG A O 1
ATOM 524 N N . MET A 1 70 ? 1.919 -22.787 -5.655 1.00 83.44 70 MET A N 1
ATOM 525 C CA . MET A 1 70 ? 1.018 -23.734 -6.297 1.00 83.44 70 MET A CA 1
ATOM 526 C C . MET A 1 70 ? 1.013 -23.480 -7.807 1.00 83.44 70 MET A C 1
ATOM 528 O O . MET A 1 70 ? 0.520 -22.455 -8.269 1.00 83.44 70 MET A O 1
ATOM 532 N N . GLY A 1 71 ? 1.572 -24.428 -8.563 1.00 71.94 71 GLY A N 1
ATOM 533 C CA . GLY A 1 71 ? 1.474 -24.464 -10.021 1.00 71.94 71 GLY A CA 1
ATOM 534 C C . GLY A 1 71 ? 0.053 -24.792 -10.510 1.00 71.94 71 GLY A C 1
ATOM 535 O O . GLY A 1 71 ? -0.893 -24.802 -9.710 1.00 71.94 71 GLY A O 1
ATOM 536 N N . PRO A 1 72 ? -0.115 -25.071 -11.815 1.00 74.31 72 PRO A N 1
ATOM 537 C CA . PRO A 1 72 ? -1.388 -25.505 -12.383 1.00 74.31 72 PRO A CA 1
ATOM 538 C C . PRO A 1 72 ? -2.001 -26.673 -11.602 1.00 74.31 72 PRO A C 1
ATOM 540 O O . PRO A 1 72 ? -1.311 -27.437 -10.924 1.00 74.31 72 PRO A O 1
ATOM 543 N N . SER A 1 73 ? -3.323 -26.802 -11.673 1.00 77.06 73 SER A N 1
ATOM 544 C CA . SER A 1 73 ? -4.019 -27.940 -11.078 1.00 77.06 73 SER A CA 1
ATOM 545 C C . SER A 1 73 ? -3.563 -29.258 -11.726 1.00 77.06 73 SER A C 1
ATOM 547 O O . SER A 1 73 ? -3.007 -29.253 -12.821 1.00 77.06 73 SER A O 1
ATOM 549 N N . ALA A 1 74 ? -3.813 -30.396 -11.069 1.00 78.06 74 ALA A N 1
ATOM 550 C CA . ALA A 1 74 ? -3.402 -31.724 -11.546 1.00 78.06 74 ALA A CA 1
ATOM 551 C C . ALA A 1 74 ? -3.940 -32.065 -12.953 1.00 78.06 74 ALA A C 1
ATOM 553 O O . ALA A 1 74 ? -3.357 -32.872 -13.664 1.00 78.06 74 ALA A O 1
ATOM 554 N N . ASN A 1 75 ? -5.028 -31.413 -13.364 1.00 81.81 75 ASN A N 1
ATOM 555 C CA . ASN A 1 75 ? 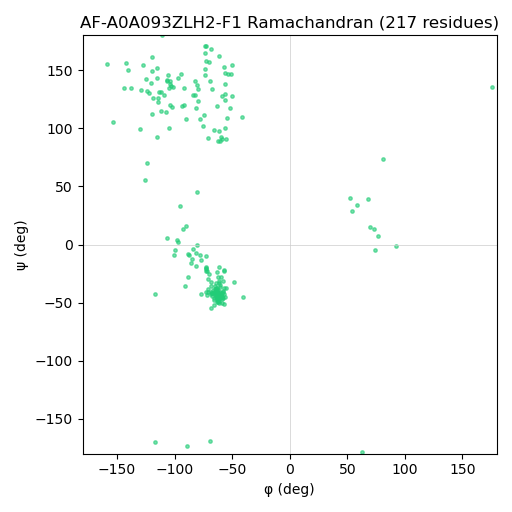-5.642 -31.502 -14.689 1.00 81.81 75 ASN A CA 1
ATOM 556 C C . ASN A 1 75 ? -5.143 -30.430 -15.683 1.00 81.81 75 ASN A C 1
ATOM 558 O O . ASN A 1 75 ? -5.791 -30.190 -16.695 1.00 81.81 75 ASN A O 1
ATOM 562 N N . GLY A 1 76 ? -4.052 -29.721 -15.379 1.00 75.75 76 GLY A N 1
ATOM 563 C CA . GLY A 1 76 ? -3.501 -28.645 -16.210 1.00 75.75 76 GLY A CA 1
ATOM 564 C C . GLY A 1 76 ? -4.292 -27.330 -16.175 1.00 75.75 76 GLY A C 1
ATOM 565 O O . GLY A 1 76 ? -3.839 -26.334 -16.738 1.00 75.75 76 GLY A O 1
ATOM 566 N N . ALA A 1 77 ? -5.442 -27.281 -15.492 1.00 74.25 77 ALA A N 1
ATOM 567 C CA . ALA A 1 77 ? -6.257 -26.074 -15.415 1.00 74.25 77 ALA A CA 1
ATOM 568 C C . ALA A 1 77 ? -5.569 -24.979 -14.567 1.00 74.25 77 ALA A C 1
ATOM 570 O O . ALA A 1 77 ? -4.991 -25.285 -13.512 1.00 74.25 77 ALA A O 1
ATOM 571 N N . PRO A 1 78 ? -5.655 -23.694 -14.967 1.00 72.81 78 PRO A N 1
ATOM 572 C CA . PRO A 1 78 ? -5.181 -22.587 -14.145 1.00 72.81 78 PRO A CA 1
ATOM 573 C C . PRO A 1 78 ? -5.904 -22.581 -12.795 1.00 72.81 78 PRO A C 1
ATOM 575 O O . PRO A 1 78 ? -7.133 -22.591 -12.742 1.00 72.81 78 PRO A O 1
ATOM 578 N N . ARG A 1 79 ? -5.151 -22.544 -11.692 1.00 78.38 79 ARG A N 1
ATOM 579 C CA . ARG A 1 79 ? -5.739 -22.362 -10.357 1.00 78.38 79 ARG A CA 1
ATOM 580 C C . ARG A 1 79 ? -6.202 -20.920 -10.169 1.00 78.38 79 ARG A C 1
ATOM 582 O O . ARG A 1 79 ? -5.609 -19.998 -10.740 1.00 78.38 79 ARG A O 1
ATOM 589 N N . ASP A 1 80 ? -7.228 -20.713 -9.338 1.00 84.06 80 ASP A N 1
ATOM 590 C CA . ASP A 1 80 ? -7.552 -19.354 -8.904 1.00 84.06 80 ASP A CA 1
ATOM 591 C C . ASP A 1 80 ? -6.373 -18.807 -8.096 1.00 84.06 80 ASP A C 1
ATOM 593 O O . ASP A 1 80 ? -5.946 -19.381 -7.093 1.00 84.06 80 ASP A O 1
ATOM 597 N N . ARG A 1 81 ? -5.796 -17.720 -8.607 1.00 91.38 81 ARG A N 1
ATOM 598 C CA . ARG A 1 81 ? -4.628 -17.071 -8.017 1.00 91.38 81 ARG A CA 1
ATOM 599 C C . ARG A 1 81 ? -5.077 -16.154 -6.892 1.00 91.38 81 ARG A C 1
ATOM 601 O O . ARG A 1 81 ? -6.060 -15.430 -7.060 1.00 91.38 81 ARG A O 1
ATOM 608 N N . ALA A 1 82 ? -4.303 -16.124 -5.807 1.00 95.25 82 ALA A N 1
ATOM 609 C CA . ALA A 1 82 ? -4.523 -15.160 -4.736 1.00 95.25 82 ALA A CA 1
ATOM 610 C C . ALA A 1 82 ? -4.483 -13.732 -5.299 1.00 95.25 82 ALA A C 1
ATOM 612 O O . ALA A 1 82 ? -3.651 -13.425 -6.161 1.00 95.25 82 ALA A O 1
ATOM 613 N N . ARG A 1 83 ? -5.397 -12.877 -4.839 1.00 97.56 83 ARG A N 1
ATOM 614 C CA . ARG A 1 83 ? -5.508 -11.479 -5.268 1.00 97.56 83 ARG A CA 1
ATOM 615 C C . ARG A 1 83 ? -5.063 -10.564 -4.136 1.00 97.56 83 ARG A C 1
ATOM 617 O O . ARG A 1 83 ? -5.550 -10.696 -3.017 1.00 97.56 83 ARG A O 1
ATOM 624 N N . ILE A 1 84 ? -4.154 -9.647 -4.443 1.00 98.38 84 ILE A N 1
ATOM 625 C CA . ILE A 1 84 ? -3.576 -8.693 -3.493 1.00 98.38 84 ILE A CA 1
ATOM 626 C C . ILE A 1 84 ? -3.859 -7.284 -4.009 1.00 98.38 84 ILE A C 1
ATOM 628 O O . ILE A 1 84 ? -3.609 -7.012 -5.184 1.00 98.38 84 ILE A O 1
ATOM 632 N N . LEU A 1 85 ? -4.381 -6.408 -3.156 1.00 98.38 85 LEU A N 1
ATOM 633 C CA . LEU A 1 85 ? -4.637 -5.005 -3.473 1.00 98.38 85 LEU A CA 1
ATOM 634 C C . LEU A 1 85 ? -3.703 -4.097 -2.675 1.00 98.38 85 LEU A C 1
ATOM 636 O O . LEU A 1 85 ? -3.607 -4.228 -1.464 1.00 98.38 85 LEU A O 1
ATOM 640 N N . ASP A 1 86 ? -3.067 -3.155 -3.354 1.00 97.12 86 ASP A N 1
ATOM 641 C CA . ASP A 1 86 ? -2.365 -2.010 -2.788 1.00 97.12 86 ASP A CA 1
ATOM 642 C C . ASP A 1 86 ? -3.229 -0.757 -3.008 1.00 97.12 86 ASP A C 1
ATOM 644 O O . ASP A 1 86 ? -3.338 -0.232 -4.119 1.00 97.12 86 ASP A O 1
ATOM 648 N N . LEU A 1 87 ? -3.943 -0.338 -1.968 1.00 96.81 87 LEU A N 1
ATOM 649 C CA . LEU A 1 87 ? -4.934 0.729 -2.009 1.00 96.81 87 LEU A CA 1
ATOM 650 C C . LEU A 1 87 ? -4.286 2.073 -1.663 1.00 96.81 87 LEU A C 1
ATOM 652 O O . LEU A 1 87 ? -3.735 2.248 -0.577 1.00 96.81 87 LEU A O 1
ATOM 656 N N . GLY A 1 88 ? -4.356 3.029 -2.590 1.00 91.88 88 GLY A N 1
ATOM 657 C CA . GLY A 1 88 ? -3.718 4.336 -2.427 1.00 91.88 88 GLY A CA 1
ATOM 658 C C . GLY A 1 88 ? -2.184 4.287 -2.477 1.00 91.88 88 GLY A C 1
ATOM 659 O O . GLY A 1 88 ? -1.525 5.237 -2.056 1.00 91.88 88 GLY A O 1
ATOM 660 N N . GLY A 1 89 ? -1.608 3.179 -2.951 1.00 88.81 89 GLY A N 1
ATOM 661 C CA . GLY A 1 89 ? -0.167 3.012 -3.150 1.00 88.81 89 GLY A CA 1
ATOM 662 C C . GLY A 1 89 ? 0.374 3.781 -4.355 1.00 88.81 89 GLY A C 1
ATOM 663 O O . GLY A 1 89 ? -0.388 4.295 -5.179 1.00 88.81 89 GLY A O 1
ATOM 664 N N . GLN A 1 90 ? 1.699 3.837 -4.497 1.00 87.50 90 GLN A N 1
ATOM 665 C CA . GLN A 1 90 ? 2.312 4.372 -5.708 1.00 87.50 90 GLN A CA 1
ATOM 666 C C . GLN A 1 90 ? 2.282 3.310 -6.815 1.00 87.50 90 GLN A C 1
ATOM 668 O O . GLN A 1 90 ? 2.596 2.138 -6.625 1.00 87.50 90 GLN A O 1
ATOM 673 N N . ALA A 1 91 ? 1.878 3.722 -8.014 1.00 80.38 91 ALA A N 1
ATOM 674 C CA . ALA A 1 91 ? 1.586 2.788 -9.099 1.00 80.38 91 ALA A CA 1
ATOM 675 C C . ALA A 1 91 ? 2.844 2.141 -9.723 1.00 80.38 91 ALA A C 1
ATOM 677 O O . ALA A 1 91 ? 2.763 1.060 -10.321 1.00 80.38 91 ALA A O 1
ATOM 678 N N . THR A 1 92 ? 3.999 2.792 -9.570 1.00 86.06 92 THR A N 1
ATOM 679 C CA . THR A 1 92 ? 5.251 2.471 -10.264 1.00 86.06 92 THR A CA 1
ATOM 680 C C . THR A 1 92 ? 6.396 2.336 -9.267 1.00 86.06 92 THR A C 1
ATOM 682 O O . THR A 1 92 ? 6.570 3.208 -8.419 1.00 86.06 92 THR A O 1
ATOM 685 N N . CYS A 1 93 ? 7.192 1.271 -9.397 1.00 84.44 93 CYS A N 1
ATOM 686 C CA . CYS A 1 93 ? 8.401 1.021 -8.602 1.00 84.44 93 CYS A CA 1
ATOM 687 C C . CYS A 1 93 ? 8.220 1.044 -7.071 1.00 84.44 93 CYS A C 1
ATOM 689 O O . CYS A 1 93 ? 9.158 1.375 -6.351 1.00 84.44 93 CYS A O 1
ATOM 691 N N . ASP A 1 94 ? 7.035 0.693 -6.571 1.00 90.12 94 ASP A N 1
ATOM 692 C CA . ASP A 1 94 ? 6.718 0.719 -5.138 1.00 90.12 94 ASP A CA 1
ATOM 693 C C . ASP A 1 94 ? 6.396 -0.686 -4.597 1.00 90.12 94 ASP A C 1
ATOM 695 O O . ASP A 1 94 ? 6.593 -1.709 -5.264 1.00 90.12 94 ASP A O 1
ATOM 699 N N . TRP A 1 95 ? 5.901 -0.753 -3.366 1.00 94.69 95 TRP A N 1
ATOM 700 C CA . TRP A 1 95 ? 5.530 -1.955 -2.634 1.00 94.69 95 TRP A CA 1
ATOM 701 C C . TRP A 1 95 ? 4.816 -3.024 -3.469 1.00 94.69 95 TRP A C 1
ATOM 703 O O . TRP A 1 95 ? 5.185 -4.198 -3.391 1.00 94.69 95 TRP A O 1
ATOM 713 N N . ALA A 1 96 ? 3.839 -2.655 -4.306 1.00 95.44 96 ALA A N 1
ATOM 714 C CA . ALA A 1 96 ? 3.100 -3.619 -5.123 1.00 95.44 96 ALA A CA 1
ATOM 715 C C . ALA A 1 96 ? 3.998 -4.381 -6.114 1.00 95.44 96 ALA A C 1
ATOM 717 O O . ALA A 1 96 ? 3.750 -5.555 -6.388 1.00 95.44 96 ALA A O 1
ATOM 718 N N . TRP A 1 97 ? 5.071 -3.763 -6.618 1.00 94.69 97 TRP A N 1
ATOM 719 C CA . TRP A 1 97 ? 6.031 -4.426 -7.506 1.00 94.69 97 TRP A CA 1
ATOM 720 C C . TRP A 1 97 ? 6.908 -5.416 -6.750 1.00 94.69 97 TRP A C 1
ATOM 722 O O . TRP A 1 97 ? 7.146 -6.530 -7.226 1.00 94.69 97 TRP A O 1
ATOM 732 N N . HIS A 1 98 ? 7.343 -5.049 -5.544 1.00 95.19 98 HIS A N 1
ATOM 733 C CA . HIS A 1 98 ? 8.051 -5.975 -4.665 1.00 95.19 98 HIS A CA 1
ATOM 734 C C . HIS A 1 98 ? 7.155 -7.152 -4.270 1.00 95.19 98 HIS A C 1
ATOM 736 O O . HIS A 1 98 ? 7.606 -8.294 -4.305 1.00 95.19 98 HIS A O 1
ATOM 742 N N . CYS A 1 99 ? 5.876 -6.896 -3.982 1.00 96.12 99 CYS A N 1
ATOM 743 C CA . CYS A 1 99 ? 4.887 -7.929 -3.690 1.00 96.12 99 CYS A CA 1
ATOM 744 C C . CYS A 1 99 ? 4.696 -8.869 -4.889 1.00 96.12 99 CYS A C 1
ATOM 746 O O . CYS A 1 99 ? 4.798 -10.086 -4.759 1.00 96.12 99 CYS A O 1
ATOM 748 N N . ALA A 1 100 ? 4.501 -8.309 -6.081 1.00 96.44 100 ALA A N 1
ATOM 749 C CA . ALA A 1 100 ? 4.339 -9.068 -7.314 1.00 96.44 100 ALA A CA 1
ATOM 750 C C . ALA A 1 100 ? 5.564 -9.943 -7.638 1.00 96.44 100 ALA A C 1
ATOM 752 O O . ALA A 1 100 ? 5.398 -11.076 -8.091 1.00 96.44 100 ALA A O 1
ATOM 753 N N . THR A 1 101 ? 6.770 -9.449 -7.341 1.00 94.69 101 THR A N 1
ATOM 754 C CA . THR A 1 101 ? 8.033 -10.188 -7.497 1.00 94.69 101 THR A CA 1
ATOM 755 C C . THR A 1 101 ? 8.181 -11.310 -6.463 1.00 94.69 101 THR A C 1
ATOM 757 O O . THR A 1 101 ? 8.612 -12.408 -6.804 1.00 94.69 101 THR A O 1
ATOM 760 N N . GLU A 1 102 ? 7.806 -11.067 -5.203 1.00 94.50 102 GLU A N 1
ATOM 761 C CA . GLU A 1 102 ? 7.884 -12.057 -4.116 1.00 94.50 102 GLU A CA 1
ATOM 762 C C . GLU A 1 102 ? 6.833 -13.174 -4.268 1.00 94.50 102 GLU A C 1
ATOM 764 O O . GLU A 1 102 ? 7.077 -14.321 -3.888 1.00 94.50 102 GLU A O 1
ATOM 769 N N . TYR A 1 103 ? 5.683 -12.860 -4.874 1.00 95.06 103 TYR A N 1
ATOM 770 C CA . TYR A 1 103 ? 4.563 -13.781 -5.070 1.00 95.06 103 TYR A CA 1
ATOM 771 C C . TYR A 1 103 ? 4.163 -13.899 -6.560 1.00 95.06 103 TYR A C 1
ATOM 773 O O . TYR A 1 103 ? 3.080 -13.444 -6.952 1.00 95.06 103 TYR A O 1
ATOM 781 N N . PRO A 1 104 ? 4.988 -14.535 -7.417 1.00 93.62 104 PRO A N 1
ATOM 782 C CA . PRO A 1 104 ? 4.811 -14.522 -8.876 1.00 93.62 104 PRO A CA 1
ATOM 783 C C . PRO A 1 104 ? 3.500 -15.157 -9.375 1.00 93.62 104 PRO A C 1
ATOM 785 O O . PRO A 1 104 ? 2.956 -14.730 -10.392 1.00 93.62 104 PRO A O 1
ATOM 788 N N . ASN A 1 10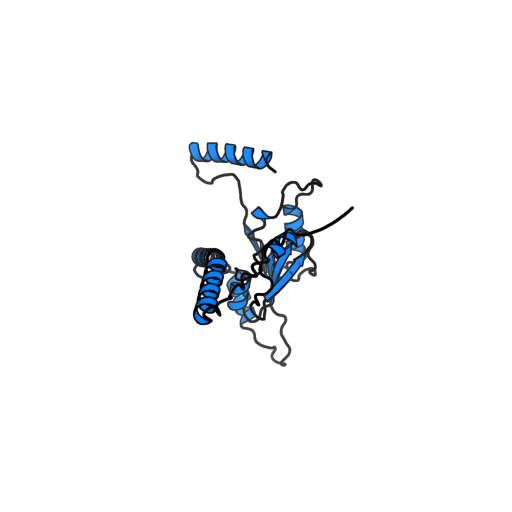5 ? 2.926 -16.124 -8.645 1.00 93.25 105 ASN A N 1
ATOM 789 C CA . ASN A 1 105 ? 1.659 -16.775 -9.020 1.00 93.25 105 ASN A CA 1
ATOM 790 C C . ASN A 1 105 ? 0.435 -16.143 -8.336 1.00 93.25 105 ASN A C 1
ATOM 792 O O . ASN A 1 105 ? -0.556 -16.813 -8.047 1.00 93.25 105 ASN A O 1
ATOM 796 N N . THR A 1 106 ? 0.477 -14.837 -8.093 1.00 95.06 106 THR A N 1
ATOM 797 C CA . THR A 1 106 ? -0.660 -14.050 -7.592 1.00 95.06 106 THR A CA 1
ATOM 798 C C . THR A 1 106 ? -1.183 -13.097 -8.667 1.00 95.06 106 THR A C 1
ATOM 800 O O . THR A 1 106 ? -0.711 -13.106 -9.808 1.00 95.06 106 THR A O 1
ATOM 803 N N . LYS A 1 107 ? -2.218 -12.322 -8.346 1.00 96.62 107 LYS A N 1
ATOM 804 C CA . LYS A 1 107 ? -2.646 -11.147 -9.111 1.00 96.62 107 LYS A CA 1
ATOM 805 C C . LYS A 1 107 ? -2.557 -9.942 -8.180 1.00 96.62 107 LYS A C 1
ATOM 807 O O . LYS A 1 107 ? -3.329 -9.870 -7.225 1.00 96.62 107 LYS A O 1
ATOM 812 N N . VAL A 1 108 ? -1.638 -9.027 -8.454 1.00 97.56 108 VAL A N 1
ATOM 813 C CA . VAL A 1 108 ? -1.423 -7.829 -7.639 1.00 97.56 108 VAL A CA 1
ATOM 814 C C . VAL A 1 108 ? -2.044 -6.630 -8.339 1.00 97.56 108 VAL A C 1
ATOM 816 O O . VAL A 1 108 ? -1.901 -6.470 -9.550 1.00 97.56 108 VAL A O 1
ATOM 819 N N . TYR A 1 109 ? -2.743 -5.797 -7.584 1.00 97.19 109 TYR A N 1
ATOM 820 C CA . TYR A 1 109 ? -3.395 -4.596 -8.080 1.00 97.19 109 TYR A CA 1
ATOM 821 C C . TYR A 1 109 ? -2.912 -3.396 -7.282 1.00 97.19 109 TYR A C 1
ATOM 823 O O . TYR A 1 109 ? -2.774 -3.508 -6.070 1.00 97.19 109 TYR A O 1
ATOM 831 N N . THR A 1 110 ? -2.724 -2.253 -7.932 1.00 95.81 110 THR A N 1
ATOM 832 C CA . THR A 1 110 ? -2.638 -0.960 -7.241 1.00 95.81 110 THR A CA 1
ATOM 833 C C . THR A 1 110 ? -3.835 -0.119 -7.651 1.00 95.81 110 THR A C 1
ATOM 835 O O . THR A 1 110 ? -4.034 0.103 -8.846 1.00 95.81 110 THR A O 1
ATOM 838 N N . ALA A 1 111 ? -4.635 0.326 -6.682 1.00 95.50 111 ALA A N 1
ATOM 839 C CA . ALA A 1 111 ? -5.769 1.214 -6.919 1.00 95.50 111 ALA A CA 1
ATOM 840 C C . ALA A 1 111 ? -5.421 2.644 -6.495 1.00 95.50 111 ALA A C 1
ATOM 842 O O . ALA A 1 111 ? -5.129 2.886 -5.327 1.00 95.50 111 ALA A O 1
ATOM 843 N N . THR A 1 112 ? -5.474 3.585 -7.436 1.00 92.81 112 THR A N 1
ATOM 844 C CA . THR A 1 112 ? -5.186 5.009 -7.196 1.00 92.81 112 THR A CA 1
ATOM 845 C C . THR A 1 112 ? -6.311 5.899 -7.699 1.00 92.81 112 THR A C 1
ATOM 847 O O . THR A 1 112 ? -7.044 5.540 -8.625 1.00 92.81 112 THR A O 1
ATOM 850 N N . THR A 1 113 ? -6.460 7.085 -7.115 1.00 91.19 113 THR A N 1
ATOM 851 C CA . THR A 1 113 ? -7.353 8.101 -7.681 1.00 91.19 113 THR A CA 1
ATOM 852 C C . THR A 1 113 ? -6.743 8.717 -8.943 1.00 91.19 113 THR A C 1
ATOM 854 O O . THR A 1 113 ? -5.546 8.585 -9.223 1.00 91.19 113 THR A O 1
ATOM 857 N N . ARG A 1 114 ? -7.555 9.424 -9.741 1.00 86.75 114 ARG A N 1
ATOM 858 C CA . ARG A 1 114 ? -7.047 10.111 -10.943 1.00 86.75 114 ARG A CA 1
ATOM 859 C C . ARG A 1 114 ? -5.946 11.118 -10.619 1.00 86.75 114 ARG A C 1
ATOM 861 O O . ARG A 1 114 ? -4.986 11.179 -11.381 1.00 86.75 114 ARG A O 1
ATOM 868 N N . SER A 1 115 ? -6.079 11.868 -9.523 1.00 84.25 115 SER A N 1
ATOM 869 C CA . SER A 1 115 ? -5.088 12.863 -9.097 1.00 84.25 115 SER A CA 1
ATOM 870 C C . SER A 1 115 ? -3.754 12.207 -8.749 1.00 84.25 115 SER A C 1
ATOM 872 O O . SER A 1 115 ? -2.718 12.642 -9.240 1.00 84.25 115 SER A O 1
ATOM 874 N N . GLN A 1 116 ? -3.778 11.097 -8.008 1.00 82.19 116 GLN A N 1
ATOM 875 C CA . GLN A 1 116 ? -2.573 10.330 -7.686 1.00 82.19 116 GLN A CA 1
ATOM 876 C C . GLN A 1 116 ? -1.906 9.739 -8.930 1.00 82.19 116 GLN A C 1
ATOM 878 O O . GLN A 1 116 ? -0.683 9.748 -9.040 1.00 82.19 116 GLN A O 1
ATOM 883 N N . ARG A 1 117 ? -2.690 9.249 -9.900 1.00 79.50 117 ARG A N 1
ATOM 884 C CA . ARG A 1 117 ? -2.125 8.675 -11.129 1.00 79.50 117 ARG A CA 1
ATOM 885 C C . ARG A 1 117 ? -1.364 9.713 -11.965 1.00 79.50 117 ARG A C 1
ATOM 887 O O . ARG A 1 117 ? -0.373 9.349 -12.588 1.00 79.50 117 ARG A O 1
ATOM 894 N N . GLN A 1 118 ? -1.780 10.984 -11.973 1.00 73.50 118 GLN A N 1
ATOM 895 C CA . GLN A 1 118 ? -1.051 12.037 -12.704 1.00 73.50 118 GLN A CA 1
ATOM 896 C C . GLN A 1 118 ? 0.365 12.272 -12.160 1.00 73.50 118 GLN A C 1
ATOM 898 O O . GLN A 1 118 ? 1.229 12.739 -12.891 1.00 73.50 118 GLN A O 1
ATOM 903 N N . LEU A 1 119 ? 0.614 11.920 -10.896 1.00 70.06 119 LEU A N 1
ATOM 904 C CA . LEU A 1 119 ? 1.932 12.021 -10.267 1.00 70.06 119 LEU A CA 1
ATOM 905 C C . LEU A 1 119 ? 2.844 10.831 -10.611 1.00 70.06 119 LEU A C 1
ATOM 907 O O . LEU A 1 119 ? 4.017 10.833 -10.252 1.00 70.06 119 LEU A O 1
ATOM 911 N N . SER A 1 120 ? 2.316 9.802 -11.284 1.00 69.19 120 SER A N 1
ATOM 912 C CA . SER A 1 120 ? 3.051 8.582 -11.627 1.00 69.19 120 SER A CA 1
ATOM 913 C C . SER A 1 120 ? 3.395 8.518 -13.115 1.00 69.19 120 SER A C 1
ATOM 915 O O . SER A 1 120 ? 2.570 8.839 -13.969 1.00 69.19 120 SER A O 1
ATOM 917 N N . ASN A 1 121 ? 4.600 8.041 -13.439 1.00 70.12 121 ASN A N 1
ATOM 918 C CA . ASN A 1 121 ? 5.005 7.801 -14.821 1.00 70.12 121 ASN A CA 1
ATOM 919 C C . ASN A 1 121 ? 4.334 6.521 -15.352 1.00 70.12 121 ASN A C 1
ATOM 921 O O . ASN A 1 121 ? 4.753 5.405 -15.032 1.00 70.12 121 ASN A O 1
ATOM 925 N N . SER A 1 122 ? 3.280 6.686 -16.156 1.00 64.69 122 SER A N 1
ATOM 926 C CA . SER A 1 122 ? 2.482 5.582 -16.709 1.00 64.69 122 SER A CA 1
ATOM 927 C C . SER A 1 122 ? 3.186 4.786 -17.810 1.00 64.69 122 SER A C 1
ATOM 929 O O . SER A 1 122 ? 2.680 3.742 -18.213 1.00 64.69 122 SER A O 1
ATOM 931 N N . ASN A 1 123 ? 4.332 5.262 -18.308 1.00 74.12 123 ASN A N 1
ATOM 932 C CA . ASN A 1 123 ? 5.083 4.600 -19.379 1.00 74.12 123 ASN A CA 1
ATOM 933 C C . ASN A 1 123 ? 6.014 3.494 -18.861 1.00 74.12 123 ASN A C 1
ATOM 935 O O . ASN A 1 123 ? 6.660 2.811 -19.653 1.00 74.12 123 ASN A O 1
ATOM 939 N N . ILE A 1 124 ? 6.106 3.315 -17.540 1.00 81.25 124 ILE A N 1
ATOM 940 C CA . ILE A 1 124 ? 6.967 2.302 -16.935 1.00 81.25 124 ILE A CA 1
ATOM 941 C C . ILE A 1 124 ? 6.153 1.028 -16.689 1.00 81.25 124 ILE A C 1
ATOM 943 O O . ILE A 1 124 ? 5.174 1.018 -15.942 1.00 81.25 124 ILE A O 1
ATOM 947 N N . HIS A 1 125 ? 6.579 -0.066 -17.317 1.00 83.88 125 HIS A N 1
ATOM 948 C CA . HIS A 1 125 ? 5.942 -1.369 -17.171 1.00 83.88 125 HIS A CA 1
ATOM 949 C C . HIS A 1 125 ? 6.418 -2.089 -15.907 1.00 83.88 125 HIS A C 1
ATOM 951 O O . HIS A 1 125 ? 7.617 -2.236 -15.677 1.00 83.88 125 HIS A O 1
ATOM 957 N N . GLY A 1 126 ? 5.461 -2.552 -15.105 1.00 89.00 126 GLY A N 1
ATOM 958 C CA . GLY A 1 126 ? 5.720 -3.349 -13.909 1.00 89.00 126 GLY A CA 1
ATOM 959 C C . GLY A 1 126 ? 5.765 -4.858 -14.163 1.00 89.00 126 GLY A C 1
ATOM 960 O O . GLY A 1 126 ? 5.689 -5.313 -15.308 1.00 89.00 126 GLY A O 1
ATOM 961 N N . PRO A 1 127 ? 5.858 -5.658 -13.087 1.00 95.12 127 PRO A N 1
ATOM 962 C CA . PRO A 1 127 ? 5.797 -7.116 -13.154 1.00 95.12 127 PRO A CA 1
ATOM 963 C C . PRO A 1 127 ? 4.548 -7.631 -13.887 1.00 95.12 127 PRO A C 1
ATOM 965 O O . PRO A 1 127 ? 3.463 -7.067 -13.763 1.00 95.12 127 PRO A O 1
ATOM 968 N N . ALA A 1 128 ? 4.664 -8.757 -14.600 1.00 94.56 128 ALA A N 1
ATOM 969 C CA . ALA A 1 128 ? 3.592 -9.295 -15.455 1.00 94.56 128 ALA A CA 1
ATOM 970 C C . ALA A 1 128 ? 2.290 -9.667 -14.709 1.00 94.56 128 ALA A C 1
ATOM 972 O O . ALA A 1 128 ? 1.222 -9.811 -15.310 1.00 94.56 128 ALA A O 1
ATOM 973 N N . ASN A 1 129 ? 2.368 -9.855 -13.392 1.00 95.62 129 ASN A N 1
ATOM 974 C CA . ASN A 1 129 ? 1.247 -10.141 -12.502 1.00 95.62 129 ASN A CA 1
ATOM 975 C C . ASN A 1 129 ? 0.703 -8.901 -11.765 1.00 95.62 129 ASN A C 1
ATOM 977 O O . ASN A 1 129 ? -0.218 -9.061 -10.960 1.00 95.62 129 ASN A O 1
ATOM 981 N N . HIS A 1 130 ? 1.221 -7.700 -12.040 1.00 96.31 130 HIS A N 1
ATOM 982 C CA . HIS A 1 130 ? 0.749 -6.427 -11.490 1.00 96.31 130 HIS A CA 1
ATOM 983 C C . HIS A 1 130 ? -0.201 -5.704 -12.456 1.00 96.31 130 HIS A C 1
ATOM 985 O O . HIS A 1 130 ? -0.042 -5.767 -13.676 1.00 96.31 130 HIS A O 1
ATOM 991 N N . ARG A 1 131 ? -1.222 -5.031 -11.918 1.00 93.69 131 ARG A N 1
ATOM 992 C CA . ARG A 1 131 ? -2.176 -4.213 -12.678 1.00 93.69 131 ARG A CA 1
ATOM 993 C C . ARG A 1 131 ? -2.476 -2.917 -11.941 1.00 93.69 131 ARG A C 1
ATOM 995 O O . ARG A 1 131 ? -2.782 -2.930 -10.754 1.00 93.69 131 ARG A O 1
ATOM 1002 N N . GLN A 1 132 ? -2.478 -1.808 -12.663 1.00 93.06 132 GLN A N 1
ATOM 1003 C CA . GLN A 1 132 ? -2.933 -0.530 -12.128 1.00 93.06 132 GLN A CA 1
ATOM 1004 C C . GLN A 1 132 ? -4.424 -0.351 -12.423 1.00 93.06 132 GLN A C 1
ATOM 1006 O O . GLN A 1 132 ? -4.886 -0.606 -13.536 1.00 93.06 132 GLN A O 1
ATOM 1011 N N . VAL A 1 133 ? -5.176 0.085 -11.420 1.00 93.81 133 VAL A N 1
ATOM 1012 C CA . VAL A 1 133 ? -6.599 0.407 -11.522 1.00 93.81 133 VAL A CA 1
ATOM 1013 C C . VAL A 1 133 ? -6.767 1.836 -11.055 1.00 93.81 133 VAL A C 1
ATOM 1015 O O . VAL A 1 133 ? -6.256 2.221 -10.008 1.00 93.81 133 VAL A O 1
ATOM 1018 N N . THR A 1 134 ? -7.489 2.638 -11.823 1.00 93.19 134 THR A N 1
ATOM 1019 C CA . THR A 1 134 ? -7.774 4.006 -11.405 1.00 93.19 134 THR A CA 1
ATOM 1020 C C . THR A 1 134 ? -9.237 4.175 -11.136 1.00 93.19 134 THR A C 1
ATOM 1022 O O . THR A 1 134 ? -10.078 3.805 -11.953 1.00 93.19 134 THR A O 1
ATOM 1025 N N . VAL A 1 135 ? -9.508 4.759 -9.982 1.00 93.94 135 VAL A N 1
ATOM 1026 C CA . VAL A 1 135 ? -10.845 4.944 -9.446 1.00 93.94 135 VAL A CA 1
ATOM 1027 C C . VAL A 1 135 ? -11.128 6.428 -9.266 1.00 93.94 135 VAL A C 1
ATOM 1029 O O . VAL A 1 135 ? -10.223 7.266 -9.269 1.00 93.94 135 VAL A O 1
ATOM 1032 N N . ASN A 1 136 ? -12.407 6.771 -9.150 1.00 91.62 136 ASN A N 1
ATOM 1033 C CA . ASN A 1 136 ? -12.797 8.146 -8.851 1.00 91.62 136 ASN A CA 1
ATOM 1034 C C . ASN A 1 136 ? -12.590 8.450 -7.360 1.00 91.62 136 ASN A C 1
ATOM 1036 O O . ASN A 1 136 ? -12.047 9.497 -7.031 1.00 91.62 136 ASN A O 1
ATOM 1040 N N . LYS A 1 137 ? -12.969 7.511 -6.484 1.00 91.62 137 LYS A N 1
ATOM 1041 C CA . LYS A 1 137 ? -12.845 7.595 -5.024 1.00 91.62 137 LYS A CA 1
ATOM 1042 C C . LYS A 1 137 ? -12.435 6.238 -4.451 1.00 91.62 137 LYS A C 1
ATOM 1044 O O . LYS A 1 137 ? -12.778 5.213 -5.035 1.00 91.62 137 LYS A O 1
ATOM 1049 N N . LEU A 1 138 ? -11.708 6.223 -3.333 1.00 94.06 138 LEU A N 1
ATOM 1050 C CA . LEU A 1 138 ? -11.301 4.970 -2.673 1.00 94.06 138 LEU A CA 1
ATOM 1051 C C . LEU A 1 138 ? -12.444 4.324 -1.870 1.00 94.06 138 LEU A C 1
ATOM 1053 O O . LEU A 1 138 ? -12.375 3.145 -1.553 1.00 94.06 138 LEU A O 1
ATOM 1057 N N . THR A 1 139 ? -13.525 5.071 -1.629 1.00 94.06 139 THR A N 1
ATOM 1058 C CA . THR A 1 139 ? -14.756 4.612 -0.964 1.00 94.06 139 THR A CA 1
ATOM 1059 C C . THR A 1 139 ? -15.709 3.843 -1.888 1.00 94.06 139 THR A C 1
ATOM 1061 O O . THR A 1 139 ? -16.790 3.444 -1.475 1.00 94.06 139 THR A O 1
ATOM 1064 N N . SER A 1 140 ? -15.358 3.669 -3.168 1.00 94.62 140 SER A N 1
ATOM 1065 C CA . SER A 1 140 ? -16.133 2.870 -4.123 1.00 94.62 140 SER A CA 1
ATOM 1066 C C . SER A 1 140 ? -15.218 2.335 -5.220 1.00 94.62 140 SER A C 1
ATOM 1068 O O . SER A 1 140 ? -14.767 3.062 -6.110 1.00 94.62 140 SER A O 1
ATOM 1070 N N . LEU A 1 141 ? -14.924 1.046 -5.133 1.00 97.31 141 LEU A N 1
ATOM 1071 C CA . LEU A 1 141 ? -13.953 0.337 -5.941 1.00 97.31 141 LEU A CA 1
ATOM 1072 C C . LEU A 1 141 ? -14.664 -0.571 -6.962 1.00 97.31 141 LEU A C 1
ATOM 1074 O O . LEU A 1 141 ? -15.657 -1.226 -6.643 1.00 97.31 141 LEU A O 1
ATOM 1078 N N . PRO A 1 142 ? -14.145 -0.686 -8.199 1.00 97.31 142 PRO A N 1
ATOM 1079 C CA . PRO A 1 142 ? -14.748 -1.473 -9.277 1.00 97.31 142 PRO A CA 1
ATOM 1080 C C . PRO A 1 142 ? -14.424 -2.972 -9.142 1.00 97.31 142 PRO A C 1
ATOM 1082 O O . PRO A 1 142 ? -14.029 -3.640 -10.100 1.00 97.31 142 PRO A O 1
ATOM 1085 N N . PHE A 1 143 ? -14.545 -3.492 -7.928 1.00 98.12 143 PHE A N 1
ATOM 1086 C CA . PHE A 1 143 ? -14.224 -4.861 -7.561 1.00 98.12 143 PHE A CA 1
ATOM 1087 C C . PHE A 1 143 ? -15.468 -5.567 -7.033 1.00 98.12 143 PHE A C 1
ATOM 1089 O O . PHE A 1 143 ? -16.369 -4.944 -6.465 1.00 98.12 143 PHE A O 1
ATOM 1096 N N . LYS A 1 144 ? -15.524 -6.879 -7.256 1.00 98.12 144 LYS A N 1
ATOM 1097 C CA . LYS A 1 144 ? -16.606 -7.719 -6.737 1.00 98.12 144 LYS A CA 1
ATOM 1098 C C . LYS A 1 144 ? -16.446 -7.891 -5.230 1.00 98.12 144 LYS A C 1
ATOM 1100 O O . LYS A 1 144 ? -15.333 -7.767 -4.716 1.00 98.12 144 LYS A O 1
ATOM 1105 N N . ASP A 1 145 ? -17.544 -8.225 -4.570 1.00 98.56 145 ASP A N 1
ATOM 1106 C CA . ASP A 1 145 ? -17.516 -8.686 -3.186 1.00 98.56 145 ASP A CA 1
ATOM 1107 C C . ASP A 1 145 ? -16.585 -9.903 -3.068 1.00 98.56 145 ASP A C 1
ATOM 1109 O O . ASP A 1 145 ? -16.435 -10.676 -4.026 1.00 98.56 145 ASP A O 1
ATOM 1113 N N . ASP A 1 146 ? -15.927 -10.048 -1.918 1.00 98.12 146 ASP A N 1
ATOM 1114 C CA . ASP A 1 146 ? -15.078 -11.200 -1.595 1.00 98.12 146 ASP A CA 1
ATOM 1115 C C . ASP A 1 146 ? -14.008 -11.519 -2.661 1.00 98.12 146 ASP A C 1
ATOM 1117 O O . ASP A 1 146 ? -13.728 -12.674 -3.008 1.00 98.12 146 ASP A O 1
ATOM 1121 N N . GLN A 1 147 ? -13.385 -10.492 -3.238 1.00 97.62 147 GLN A N 1
ATOM 1122 C CA . GLN A 1 147 ? -12.438 -10.666 -4.334 1.00 97.62 147 GLN A CA 1
ATOM 1123 C C . GLN A 1 147 ? -10.987 -10.835 -3.864 1.00 97.62 147 GLN A C 1
ATOM 1125 O O . GLN A 1 147 ? -10.236 -11.601 -4.483 1.00 97.62 147 GLN A O 1
ATOM 1130 N N . PHE A 1 148 ? -10.573 -10.149 -2.798 1.00 98.12 148 PHE A N 1
ATOM 1131 C CA . PHE A 1 148 ? -9.170 -10.044 -2.388 1.00 98.12 148 PHE A CA 1
ATOM 1132 C C . PHE A 1 148 ? -8.821 -10.913 -1.183 1.00 98.12 148 PHE A C 1
ATOM 1134 O O . PHE A 1 148 ? -9.586 -11.046 -0.236 1.00 98.12 148 PHE A O 1
ATOM 1141 N N . ASP A 1 149 ? -7.628 -11.505 -1.226 1.00 97.38 149 ASP A N 1
ATOM 1142 C CA . ASP A 1 149 ? -7.056 -12.287 -0.128 1.00 97.38 149 ASP A CA 1
ATOM 1143 C C . ASP A 1 149 ? -6.262 -11.399 0.848 1.00 97.38 149 ASP A C 1
ATOM 1145 O O . ASP A 1 149 ? -6.147 -11.731 2.031 1.00 97.38 149 ASP A O 1
ATOM 1149 N N . LEU A 1 150 ? -5.721 -10.285 0.344 1.00 97.88 150 LEU A N 1
ATOM 1150 C CA . LEU A 1 150 ? -5.031 -9.243 1.102 1.00 97.88 150 LEU A CA 1
ATOM 1151 C C . LEU A 1 150 ? -5.343 -7.868 0.501 1.00 97.88 150 LEU A C 1
ATOM 1153 O O . LEU A 1 150 ? -5.232 -7.688 -0.715 1.00 97.88 150 LEU A O 1
ATOM 1157 N N . ILE A 1 151 ? -5.651 -6.903 1.360 1.00 98.31 151 ILE A N 1
ATOM 1158 C CA . ILE A 1 151 ? -5.684 -5.477 1.037 1.00 98.31 151 ILE A CA 1
ATOM 1159 C C . ILE A 1 151 ? -4.646 -4.777 1.911 1.00 98.31 151 ILE A C 1
ATOM 1161 O O . ILE A 1 151 ? -4.656 -4.916 3.128 1.00 98.31 151 ILE A O 1
ATOM 1165 N N . SER A 1 152 ? -3.747 -4.036 1.278 1.00 96.69 152 SER A N 1
ATOM 1166 C CA . SER A 1 152 ? -2.751 -3.175 1.899 1.00 96.69 152 SER A CA 1
ATOM 1167 C C . SER A 1 152 ? -3.168 -1.724 1.672 1.00 96.69 152 SER A C 1
ATOM 1169 O O . SER A 1 152 ? -3.155 -1.258 0.538 1.00 96.69 152 SER A O 1
ATOM 1171 N N . ALA A 1 153 ? -3.512 -1.008 2.734 1.00 95.06 153 ALA A N 1
ATOM 1172 C CA . ALA A 1 153 ? -4.011 0.362 2.718 1.00 95.06 153 ALA A CA 1
ATOM 1173 C C . ALA A 1 153 ? -3.154 1.262 3.633 1.00 95.06 153 ALA A C 1
ATOM 1175 O O . ALA A 1 153 ? -3.626 1.890 4.578 1.00 95.06 153 ALA A O 1
ATOM 1176 N N . ARG A 1 154 ? -1.840 1.286 3.380 1.00 91.31 154 ARG A N 1
ATOM 1177 C CA . ARG A 1 154 ? -0.845 1.973 4.232 1.00 91.31 154 ARG A CA 1
ATOM 1178 C C . ARG A 1 154 ? -0.866 3.498 4.149 1.00 91.31 154 ARG A C 1
ATOM 1180 O O . ARG A 1 154 ? -0.359 4.151 5.054 1.00 91.31 154 ARG A O 1
ATOM 1187 N N . ASN A 1 155 ? -1.411 4.047 3.067 1.00 89.12 155 ASN A N 1
ATOM 1188 C CA . ASN A 1 155 ? -1.315 5.473 2.751 1.00 89.12 155 ASN A CA 1
ATOM 1189 C C . ASN A 1 155 ? -2.633 6.227 2.968 1.00 89.12 155 ASN A C 1
ATOM 1191 O O . ASN A 1 155 ? -2.704 7.405 2.629 1.00 89.12 155 ASN A O 1
ATOM 1195 N N . LEU A 1 156 ? -3.675 5.577 3.510 1.00 88.62 156 LEU A N 1
ATOM 1196 C CA . LEU A 1 156 ? -5.002 6.192 3.657 1.00 88.62 156 LEU A CA 1
ATOM 1197 C C . LEU A 1 156 ? -4.955 7.493 4.465 1.00 88.62 156 LEU A C 1
ATOM 1199 O O . LEU A 1 156 ? -5.602 8.455 4.062 1.00 88.62 156 LEU A O 1
ATOM 1203 N N . ALA A 1 157 ? -4.100 7.542 5.497 1.00 84.25 157 ALA A N 1
ATOM 1204 C CA . ALA A 1 157 ? -3.818 8.716 6.330 1.00 84.25 157 ALA A CA 1
ATOM 1205 C C . ALA A 1 157 ? -3.534 10.007 5.534 1.00 84.25 157 ALA A C 1
ATOM 1207 O O . ALA A 1 157 ? -3.827 11.110 5.981 1.00 84.25 157 ALA A O 1
ATOM 1208 N N . HIS A 1 158 ? -2.931 9.870 4.351 1.00 83.38 158 HIS A N 1
ATOM 1209 C CA . HIS A 1 158 ? -2.507 10.988 3.507 1.00 83.38 158 HIS A CA 1
ATOM 1210 C C . HIS A 1 158 ? -3.484 11.291 2.366 1.00 83.38 158 HIS A C 1
ATOM 1212 O O . HIS A 1 158 ? -3.253 12.221 1.594 1.00 83.38 158 HIS A O 1
ATOM 1218 N N . ILE A 1 159 ? -4.523 10.469 2.202 1.00 86.69 159 ILE A N 1
ATOM 1219 C CA . ILE A 1 159 ? -5.421 10.501 1.043 1.00 86.69 159 ILE A CA 1
ATOM 1220 C C . ILE A 1 159 ? -6.845 10.850 1.464 1.00 86.69 159 ILE A C 1
ATOM 1222 O O . ILE A 1 159 ? -7.505 11.611 0.760 1.00 86.69 159 ILE A O 1
ATOM 1226 N N . LEU A 1 160 ? -7.315 10.267 2.566 1.00 87.62 160 LEU A N 1
ATOM 1227 C CA . LEU A 1 160 ? -8.698 10.365 3.017 1.00 87.62 160 LEU A CA 1
ATOM 1228 C C . LEU A 1 160 ? -8.877 11.499 4.022 1.00 87.62 160 LEU A C 1
ATOM 1230 O O . LEU A 1 160 ? -7.998 11.764 4.846 1.00 87.62 160 LEU A O 1
ATOM 1234 N N . LYS A 1 161 ? -10.052 12.125 3.976 1.00 80.50 161 LYS A N 1
ATOM 1235 C CA . LYS A 1 161 ? -10.479 13.172 4.905 1.00 80.50 161 LYS A CA 1
ATOM 1236 C C . LYS A 1 161 ? -11.508 12.622 5.893 1.00 80.50 161 LYS A C 1
ATOM 1238 O O . LYS A 1 161 ? -12.472 11.980 5.488 1.00 80.50 161 LYS A O 1
ATOM 1243 N N . SER A 1 162 ? -11.345 12.939 7.177 1.00 72.06 162 SER A N 1
ATOM 1244 C CA . SER A 1 162 ? -12.337 12.598 8.214 1.00 72.06 162 SER A CA 1
ATOM 1245 C C . SER A 1 162 ? -13.630 13.412 8.083 1.00 72.06 162 SER A C 1
ATOM 1247 O O . SER A 1 162 ? -14.690 12.950 8.480 1.00 72.06 162 SER A O 1
ATOM 1249 N N . CYS A 1 163 ? -13.554 14.602 7.478 1.00 70.75 163 CYS A N 1
ATOM 1250 C CA . CYS A 1 163 ? -14.711 15.401 7.082 1.00 70.75 163 CYS A CA 1
ATOM 1251 C C . CYS A 1 163 ? -14.541 15.834 5.623 1.00 70.75 163 CYS A C 1
ATOM 1253 O O . CYS A 1 163 ? -13.816 16.788 5.327 1.00 70.75 163 CYS A O 1
ATOM 1255 N N . SER A 1 164 ? -15.186 15.130 4.692 1.00 71.50 164 SER A N 1
ATOM 1256 C CA . SER A 1 164 ? -15.253 15.588 3.299 1.00 71.50 164 SER A CA 1
ATOM 1257 C C . SER A 1 164 ? -16.116 16.853 3.165 1.00 71.50 164 SER A C 1
ATOM 1259 O O . SER A 1 164 ? -16.861 17.221 4.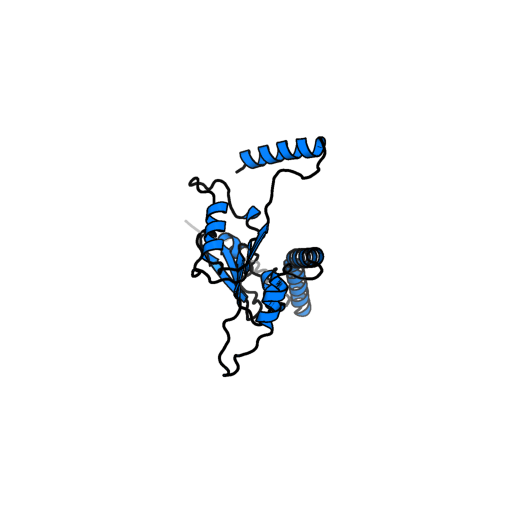072 1.00 71.50 164 SER A O 1
ATOM 1261 N N . GLU A 1 165 ? -16.067 17.510 2.002 1.00 70.25 165 GLU A N 1
ATOM 1262 C CA . GLU A 1 165 ? -16.905 18.687 1.687 1.00 70.25 165 GLU A CA 1
ATOM 1263 C C . GLU A 1 165 ? -18.413 18.403 1.824 1.00 70.25 165 GLU A C 1
ATOM 1265 O O . GLU A 1 165 ? -19.202 19.319 2.044 1.00 70.25 165 GLU A O 1
ATOM 1270 N N . ASN A 1 166 ? -18.800 17.127 1.753 1.00 72.00 166 ASN A N 1
ATOM 1271 C CA . ASN A 1 166 ? -20.178 16.665 1.885 1.00 72.00 166 ASN A CA 1
ATOM 1272 C C . ASN A 1 166 ? -20.519 16.183 3.309 1.00 72.00 166 ASN A C 1
ATOM 1274 O O . ASN A 1 166 ? -21.624 15.696 3.533 1.00 72.00 166 ASN A O 1
ATOM 1278 N N . GLY A 1 167 ? -19.582 16.280 4.259 1.00 73.25 167 GLY A N 1
ATOM 1279 C CA . GLY A 1 167 ? -19.750 15.806 5.637 1.00 73.25 167 GLY A CA 1
ATOM 1280 C C . GLY A 1 167 ? -19.639 14.288 5.815 1.00 73.25 167 GLY A C 1
ATOM 1281 O O . GLY A 1 167 ? -19.907 13.793 6.905 1.00 73.25 167 GLY A O 1
ATOM 1282 N N . GLU A 1 168 ? -19.255 13.544 4.773 1.00 77.19 168 GLU A N 1
ATOM 1283 C CA . GLU A 1 168 ? -18.994 12.102 4.871 1.00 77.19 168 GLU A CA 1
ATOM 1284 C C . GLU A 1 168 ? -17.598 11.844 5.454 1.00 77.19 168 GLU A C 1
ATOM 1286 O O . GLU A 1 168 ? -16.633 12.495 5.032 1.00 77.19 168 GLU A O 1
ATOM 1291 N N . ASP A 1 169 ? -17.503 10.868 6.361 1.00 86.81 169 ASP A N 1
ATOM 1292 C CA . ASP A 1 169 ? -16.233 10.300 6.818 1.00 86.81 169 ASP A CA 1
ATOM 1293 C C . ASP A 1 169 ? -15.707 9.317 5.763 1.00 86.81 169 ASP A C 1
ATOM 1295 O O . ASP A 1 169 ? -16.246 8.222 5.551 1.00 86.81 169 ASP A O 1
ATOM 1299 N N . GLU A 1 170 ? -14.651 9.725 5.059 1.00 89.44 170 GLU A N 1
ATOM 1300 C CA . GLU A 1 170 ? -14.074 8.910 3.998 1.00 89.44 170 GLU A CA 1
ATOM 1301 C C . GLU A 1 170 ? -13.323 7.689 4.542 1.00 89.44 170 GLU A C 1
ATOM 1303 O O . GLU A 1 170 ? -13.178 6.715 3.801 1.00 89.44 170 GLU A O 1
ATOM 1308 N N . TYR A 1 171 ? -12.868 7.699 5.803 1.00 89.75 171 TYR A N 1
ATOM 1309 C CA . TYR A 1 171 ? -12.199 6.546 6.411 1.00 89.75 171 TYR A CA 1
ATOM 1310 C C . TYR A 1 171 ? -13.177 5.407 6.613 1.00 89.75 171 TYR A C 1
ATOM 1312 O O . TYR A 1 171 ? -12.936 4.316 6.095 1.00 89.75 171 TYR A O 1
ATOM 1320 N N . ASP A 1 172 ? -14.290 5.663 7.295 1.00 90.31 172 ASP A N 1
ATOM 1321 C CA . ASP A 1 172 ? -15.305 4.644 7.559 1.00 90.31 172 ASP A CA 1
ATOM 1322 C C . ASP A 1 172 ? -15.861 4.076 6.253 1.00 90.31 172 ASP A C 1
ATOM 1324 O O . ASP A 1 172 ? -15.931 2.857 6.073 1.00 90.31 172 ASP A O 1
ATOM 1328 N N . ALA A 1 173 ? -16.162 4.945 5.283 1.00 93.44 173 ALA A N 1
ATOM 1329 C CA . ALA A 1 173 ? -16.629 4.517 3.971 1.00 93.44 173 ALA A CA 1
ATOM 1330 C C . ALA A 1 173 ? -15.569 3.702 3.203 1.00 93.44 173 ALA A C 1
ATOM 1332 O O . ALA A 1 173 ? -15.898 2.709 2.551 1.00 93.44 173 ALA A O 1
ATOM 1333 N N . CYS A 1 174 ? -14.288 4.079 3.275 1.00 95.12 174 CYS A N 1
ATOM 1334 C CA . CYS A 1 174 ? -13.205 3.352 2.610 1.00 95.12 174 CYS A CA 1
ATOM 1335 C C . CYS A 1 174 ? -12.924 2.005 3.280 1.00 95.12 174 CYS A C 1
ATOM 1337 O O . CYS A 1 174 ? -12.653 1.023 2.588 1.00 95.12 174 CYS A O 1
ATOM 1339 N N . LEU A 1 175 ? -12.985 1.933 4.610 1.00 94.94 175 LEU A N 1
ATOM 1340 C CA . LEU A 1 175 ? -12.817 0.690 5.355 1.00 94.94 175 LEU A CA 1
ATOM 1341 C C . LEU A 1 175 ? -13.997 -0.253 5.111 1.00 94.94 175 LEU A C 1
ATOM 1343 O O . LEU A 1 175 ? -13.769 -1.431 4.842 1.00 94.94 175 LEU A O 1
ATOM 1347 N N . ALA A 1 176 ? -15.233 0.253 5.102 1.00 96.56 176 ALA A N 1
ATOM 1348 C CA . ALA A 1 176 ? -16.410 -0.527 4.721 1.00 96.56 176 ALA A CA 1
ATOM 1349 C C . ALA A 1 176 ? -16.267 -1.100 3.303 1.00 96.56 176 ALA A C 1
ATOM 1351 O O . ALA A 1 176 ? -16.525 -2.283 3.074 1.00 96.56 176 ALA A O 1
ATOM 1352 N N . GLU A 1 177 ? -15.768 -0.294 2.366 1.00 97.75 177 GLU A N 1
ATOM 1353 C CA . GLU A 1 177 ? -15.507 -0.736 1.000 1.00 97.75 177 GLU A CA 1
ATOM 1354 C C . GLU A 1 177 ? -14.380 -1.778 0.918 1.00 97.75 177 GLU A C 1
ATOM 1356 O O . GLU A 1 177 ? -14.502 -2.761 0.185 1.00 97.75 177 GLU A O 1
ATOM 1361 N N . CYS A 1 178 ? -13.309 -1.625 1.707 1.00 98.00 178 CYS A N 1
ATOM 1362 C CA . CYS A 1 178 ? -12.272 -2.650 1.842 1.00 98.00 178 CYS A CA 1
ATOM 1363 C C . CYS A 1 178 ? -12.865 -3.963 2.353 1.00 98.00 178 CYS A C 1
ATOM 1365 O O . CYS A 1 178 ? -12.570 -5.016 1.794 1.00 98.00 178 CYS A O 1
ATOM 1367 N N . MET A 1 179 ? -13.716 -3.905 3.379 1.00 98.12 179 MET A N 1
ATOM 1368 C CA . MET A 1 179 ? -14.359 -5.086 3.949 1.00 98.12 179 MET A CA 1
ATOM 1369 C C . MET A 1 179 ? -15.296 -5.772 2.953 1.00 98.12 179 MET A C 1
ATOM 1371 O O . MET A 1 179 ? -15.297 -6.997 2.904 1.00 98.12 179 MET A O 1
ATOM 1375 N N . ARG A 1 180 ? -16.024 -5.019 2.117 1.00 98.44 180 ARG A N 1
ATOM 1376 C CA . ARG A 1 180 ? -16.879 -5.577 1.055 1.00 98.44 180 ARG A CA 1
ATOM 1377 C C . ARG A 1 180 ? -16.082 -6.423 0.060 1.00 98.44 180 ARG A C 1
ATOM 1379 O O . ARG A 1 180 ? -16.510 -7.506 -0.326 1.00 98.44 180 ARG A O 1
ATOM 1386 N N . ILE A 1 181 ? -14.928 -5.927 -0.388 1.00 98.56 181 ILE A N 1
ATOM 1387 C CA . ILE A 1 181 ? -14.126 -6.593 -1.430 1.00 98.56 181 ILE A CA 1
ATOM 1388 C C . ILE A 1 181 ? -13.131 -7.612 -0.862 1.00 98.56 181 ILE A C 1
ATOM 1390 O O . ILE A 1 181 ? -12.470 -8.320 -1.630 1.00 98.56 181 ILE A O 1
ATOM 1394 N N . LEU A 1 182 ? -12.977 -7.672 0.460 1.00 98.50 182 LEU A N 1
ATOM 1395 C CA . LEU A 1 182 ? -12.111 -8.621 1.141 1.00 98.50 182 LEU A CA 1
ATOM 1396 C C . LEU A 1 182 ? -12.851 -9.942 1.336 1.00 98.50 182 LEU A C 1
ATOM 1398 O O . LEU A 1 182 ? -13.941 -9.974 1.883 1.00 98.50 182 LEU A O 1
ATOM 1402 N N . LYS A 1 183 ? -12.230 -11.053 0.936 1.00 97.69 183 LYS A N 1
ATOM 1403 C CA . LYS A 1 183 ? -12.781 -12.393 1.179 1.00 97.69 183 LYS A CA 1
ATOM 1404 C C . LYS A 1 183 ? -13.011 -12.642 2.673 1.00 97.69 183 LYS A C 1
ATOM 1406 O O . LYS A 1 183 ? -12.188 -12.202 3.484 1.00 97.69 183 LYS A O 1
ATOM 1411 N N . PRO A 1 184 ? -13.971 -13.504 3.051 1.00 96.81 184 PRO A N 1
ATOM 1412 C CA . PRO A 1 184 ? -14.029 -14.049 4.398 1.00 96.81 184 PRO A CA 1
ATOM 1413 C C . PRO A 1 184 ? -12.702 -14.748 4.737 1.00 96.81 184 PRO A C 1
ATOM 1415 O O . PRO A 1 184 ? -12.219 -15.610 3.997 1.00 96.81 184 PRO A O 1
ATOM 1418 N N . GLY A 1 185 ? -12.062 -14.342 5.837 1.00 93.81 185 GLY A N 1
ATOM 1419 C CA . GLY A 1 185 ? -10.723 -14.817 6.218 1.00 93.81 185 GLY A CA 1
ATOM 1420 C C . GLY A 1 185 ? -9.565 -14.252 5.373 1.00 93.81 185 GLY A C 1
ATOM 1421 O O . GLY A 1 185 ? -8.451 -14.801 5.397 1.00 93.81 185 GLY A O 1
ATOM 1422 N N . GLY A 1 186 ? -9.822 -13.204 4.588 1.00 95.50 186 GLY A N 1
ATOM 1423 C CA . GLY A 1 186 ? -8.812 -12.310 4.030 1.00 95.50 186 GLY A CA 1
ATOM 1424 C C . GLY A 1 186 ? -8.224 -11.389 5.101 1.00 95.50 186 GLY A C 1
ATOM 1425 O O . GLY A 1 186 ? -8.691 -11.358 6.238 1.00 95.50 186 GLY A O 1
ATOM 1426 N N . TYR A 1 187 ? -7.168 -10.663 4.740 1.00 96.88 187 TYR A N 1
ATOM 1427 C CA . TYR A 1 187 ? -6.482 -9.744 5.649 1.00 96.88 187 TYR A CA 1
ATOM 1428 C C . TYR A 1 187 ? -6.505 -8.311 5.121 1.00 96.88 187 TYR A C 1
ATOM 1430 O O . TYR A 1 187 ? -6.278 -8.080 3.935 1.00 96.88 187 TYR A O 1
ATOM 1438 N N . LEU A 1 188 ? -6.731 -7.361 6.023 1.00 96.06 188 LEU A N 1
ATOM 1439 C CA . LEU A 1 188 ? -6.572 -5.933 5.782 1.00 96.06 188 LEU A CA 1
ATOM 1440 C C . LEU A 1 188 ? -5.379 -5.441 6.609 1.00 96.06 188 LEU A C 1
ATOM 1442 O O . LEU A 1 188 ? -5.414 -5.489 7.836 1.00 96.06 188 LEU A O 1
ATOM 1446 N N . GLU A 1 189 ? -4.321 -4.996 5.938 1.00 92.56 189 GLU A N 1
ATOM 1447 C CA . GLU A 1 189 ? -3.191 -4.293 6.549 1.00 92.56 189 G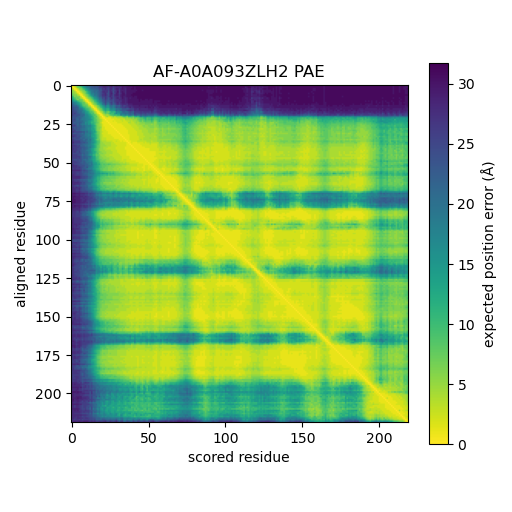LU A CA 1
ATOM 1448 C C . GLU A 1 189 ? -3.352 -2.799 6.266 1.00 92.56 189 GLU A C 1
ATOM 1450 O O . GLU A 1 189 ? -3.350 -2.385 5.109 1.00 92.56 189 GLU A O 1
ATOM 1455 N N . PHE A 1 190 ? -3.480 -1.974 7.298 1.00 91.25 190 PHE A N 1
ATOM 1456 C CA . PHE A 1 190 ? -3.588 -0.524 7.156 1.00 91.25 190 PHE A CA 1
ATOM 1457 C C . PHE A 1 190 ? -2.832 0.168 8.285 1.00 91.25 190 PHE A C 1
ATOM 1459 O O . PHE A 1 190 ? -2.602 -0.423 9.341 1.00 91.25 190 PHE A O 1
ATOM 1466 N N . ASN A 1 191 ? -2.428 1.411 8.040 1.00 85.69 191 ASN A N 1
ATOM 1467 C CA . ASN A 1 191 ? -1.756 2.229 9.038 1.00 85.69 191 ASN A CA 1
ATOM 1468 C C . ASN A 1 191 ? -2.735 3.258 9.590 1.00 85.69 191 ASN A C 1
ATOM 1470 O O . ASN A 1 191 ? -3.467 3.893 8.831 1.00 85.69 191 ASN A O 1
ATOM 1474 N N . LEU A 1 192 ? -2.688 3.441 10.903 1.00 80.00 192 LEU A N 1
ATOM 1475 C CA . LEU A 1 192 ? -3.332 4.548 11.588 1.00 80.00 192 LEU A CA 1
ATOM 1476 C C . LEU A 1 192 ? -2.270 5.590 11.920 1.00 80.00 192 LEU A C 1
ATOM 1478 O O . LEU A 1 192 ? -1.176 5.246 12.371 1.00 80.00 192 LEU A O 1
ATOM 1482 N N . LEU A 1 193 ? -2.599 6.852 11.672 1.00 78.50 193 LEU A N 1
ATOM 1483 C CA . LEU A 1 193 ? -1.805 7.993 12.095 1.00 78.50 193 LEU A CA 1
ATOM 1484 C C . LEU A 1 193 ? -2.632 8.763 13.117 1.00 78.50 193 LEU A C 1
ATOM 1486 O O . LEU A 1 193 ? -3.770 9.124 12.829 1.00 78.50 193 LEU A O 1
ATOM 1490 N N . ASP A 1 194 ? -2.052 9.002 14.285 1.00 76.75 194 ASP A N 1
ATOM 1491 C CA . ASP A 1 194 ? -2.662 9.807 15.338 1.00 76.75 194 ASP A CA 1
ATOM 1492 C C . ASP A 1 194 ? -1.816 11.065 15.574 1.00 76.75 194 ASP A C 1
ATOM 1494 O O . ASP A 1 194 ? -0.605 11.077 15.330 1.00 76.75 194 ASP A O 1
ATOM 1498 N N . SER A 1 195 ? -2.464 12.136 16.026 1.00 76.94 195 SER A N 1
ATOM 1499 C CA . SER A 1 195 ? -1.795 13.344 16.502 1.00 76.94 195 SER A CA 1
ATOM 1500 C C . SER A 1 195 ? -1.118 13.151 17.859 1.00 76.94 195 SER A C 1
ATOM 1502 O O . SER A 1 195 ? -0.215 13.919 18.198 1.00 76.94 195 SER A O 1
ATOM 1504 N N . ASP A 1 196 ? -1.535 12.138 18.622 1.00 80.06 196 ASP A N 1
ATOM 1505 C CA . ASP A 1 196 ? -0.982 11.857 19.940 1.00 80.06 196 ASP A CA 1
ATOM 1506 C C . ASP A 1 196 ? 0.354 11.107 19.865 1.00 80.06 196 ASP A C 1
ATOM 1508 O O . ASP A 1 196 ? 0.473 10.011 19.313 1.00 80.06 196 ASP A O 1
ATOM 1512 N N . ILE A 1 197 ? 1.391 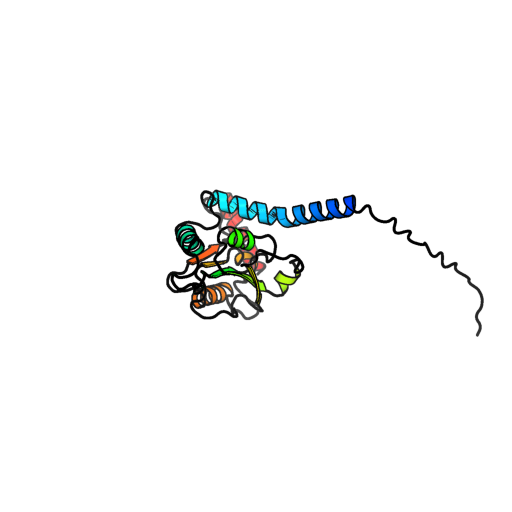11.691 20.474 1.00 80.94 197 ILE A N 1
ATOM 1513 C CA . ILE A 1 197 ? 2.686 11.030 20.628 1.00 80.94 197 ILE A CA 1
ATOM 1514 C C . ILE A 1 197 ? 2.609 10.082 21.830 1.00 80.94 197 ILE A C 1
ATOM 1516 O O . ILE A 1 197 ? 2.454 10.493 22.983 1.00 80.94 197 ILE A O 1
ATOM 1520 N N . MET A 1 198 ? 2.786 8.789 21.574 1.00 81.00 198 MET A N 1
ATOM 1521 C CA . MET A 1 198 ? 2.842 7.779 22.630 1.00 81.00 198 MET A CA 1
ATOM 1522 C C . MET A 1 198 ? 4.102 7.952 23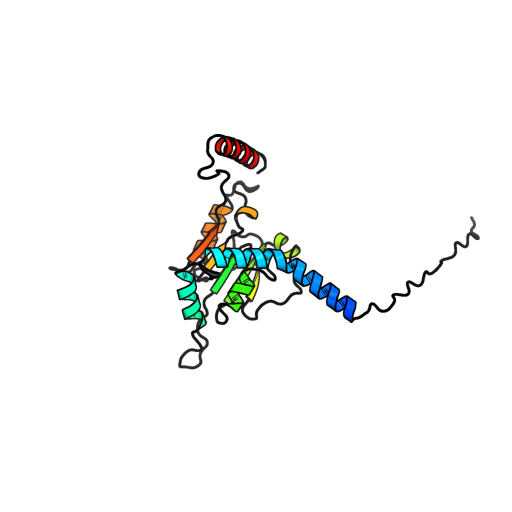.490 1.00 81.00 198 MET A C 1
ATOM 1524 O O . MET A 1 198 ? 5.208 8.082 22.969 1.00 81.00 198 MET A O 1
ATOM 1528 N N . ASN A 1 199 ? 3.946 7.900 24.818 1.00 83.81 199 ASN A N 1
ATOM 1529 C CA . ASN A 1 199 ? 5.040 8.003 25.801 1.00 83.81 199 ASN A CA 1
ATOM 1530 C C . ASN A 1 199 ? 5.872 9.303 25.715 1.00 83.81 199 ASN A C 1
ATOM 1532 O O . ASN A 1 199 ? 7.070 9.304 25.986 1.00 83.81 199 ASN A O 1
ATOM 1536 N N . ALA A 1 200 ? 5.246 10.425 25.356 1.00 85.81 200 ALA A N 1
ATOM 1537 C CA . ALA A 1 200 ? 5.948 11.664 25.008 1.00 85.81 200 ALA A CA 1
ATOM 1538 C C . ALA A 1 200 ? 6.478 12.500 26.195 1.00 85.81 200 ALA A C 1
ATOM 1540 O O . ALA A 1 200 ? 7.177 13.498 25.995 1.00 85.81 200 ALA A O 1
ATOM 1541 N N . GLY A 1 201 ? 6.112 12.138 27.429 1.00 89.81 201 GLY A N 1
ATOM 1542 C CA . GLY A 1 201 ? 6.332 12.974 28.612 1.00 89.81 201 GLY A CA 1
ATOM 1543 C C . GLY A 1 201 ? 5.578 14.317 28.547 1.00 89.81 201 GLY A C 1
ATOM 1544 O O . GLY A 1 201 ? 4.867 14.589 27.578 1.00 89.81 201 GLY A O 1
ATOM 1545 N N . PRO A 1 202 ? 5.726 15.193 29.558 1.00 91.81 202 PRO A N 1
ATOM 1546 C CA . PRO A 1 202 ? 4.913 16.410 29.659 1.00 91.81 202 PRO A CA 1
ATOM 1547 C C . PRO A 1 202 ? 5.048 17.358 28.456 1.00 91.81 202 PRO A C 1
ATOM 1549 O O . PRO A 1 202 ? 4.055 17.884 27.958 1.00 91.81 202 PRO A O 1
ATOM 1552 N N . LEU A 1 203 ? 6.273 17.553 27.950 1.00 90.25 203 LEU A N 1
ATOM 1553 C CA . LEU A 1 203 ? 6.530 18.459 26.826 1.00 90.25 203 LEU A CA 1
ATOM 1554 C C . LEU A 1 203 ? 6.003 17.897 25.500 1.00 90.25 203 LEU A C 1
ATOM 1556 O O . LEU A 1 203 ? 5.386 18.625 24.723 1.00 90.25 203 LEU A O 1
ATOM 1560 N N . GLY A 1 204 ? 6.230 16.608 25.240 1.00 88.44 204 GLY A N 1
ATOM 1561 C CA . GLY A 1 204 ? 5.746 15.971 24.021 1.00 88.44 204 GLY A CA 1
ATOM 1562 C C . GLY A 1 204 ? 4.221 15.849 23.998 1.00 88.44 204 GLY A C 1
ATOM 1563 O O . GLY A 1 204 ? 3.610 16.012 22.944 1.00 88.44 204 GLY A O 1
ATOM 1564 N N . GLN A 1 205 ? 3.587 15.680 25.162 1.00 89.00 205 GLN A N 1
ATOM 1565 C CA . GLN A 1 205 ? 2.131 15.703 25.280 1.00 89.00 205 GLN A CA 1
ATOM 1566 C C . GLN A 1 205 ? 1.565 17.101 24.997 1.00 89.00 205 GLN A C 1
ATOM 1568 O O . GLN A 1 205 ? 0.633 17.230 24.208 1.00 89.00 205 GLN A O 1
ATOM 1573 N N . ALA A 1 206 ? 2.171 18.162 25.545 1.00 89.12 206 ALA A N 1
ATOM 1574 C CA . ALA A 1 206 ? 1.775 19.537 25.227 1.00 89.12 206 ALA A CA 1
ATOM 1575 C C . ALA A 1 206 ? 1.885 19.834 23.719 1.00 89.12 206 ALA A C 1
ATOM 1577 O O . ALA A 1 206 ? 0.991 20.446 23.136 1.00 89.12 206 ALA A O 1
ATOM 1578 N N . LYS A 1 207 ? 2.949 19.342 23.069 1.00 89.38 207 LYS A N 1
ATOM 1579 C CA . LYS A 1 207 ? 3.132 19.471 21.616 1.00 89.38 207 LYS A CA 1
ATOM 1580 C C . LYS A 1 207 ? 2.134 18.649 20.805 1.00 89.38 207 LYS A C 1
ATOM 1582 O O . LYS A 1 207 ? 1.680 19.131 19.773 1.00 89.38 207 LYS A O 1
ATOM 1587 N N . SER A 1 208 ? 1.755 17.465 21.280 1.00 87.75 208 SER A N 1
ATOM 1588 C CA . SER A 1 208 ? 0.715 16.640 20.649 1.00 87.75 208 SER A CA 1
ATOM 1589 C C . SER A 1 208 ? -0.635 17.358 20.649 1.00 87.75 208 SER A C 1
ATOM 1591 O O . SER A 1 208 ? -1.292 17.426 19.617 1.00 87.75 208 SER A O 1
ATOM 1593 N N . VAL A 1 209 ? -1.004 17.997 21.766 1.00 86.94 209 VAL A N 1
ATOM 1594 C CA . VAL A 1 209 ? -2.243 18.789 21.867 1.00 86.94 209 VAL A CA 1
ATOM 1595 C C . VAL A 1 209 ? -2.227 19.977 20.901 1.00 86.94 209 VAL A C 1
ATOM 1597 O O . VAL A 1 209 ? -3.202 20.200 20.183 1.00 86.94 209 VAL A O 1
ATOM 1600 N N . GLU A 1 210 ? -1.120 20.723 20.846 1.00 88.00 210 GLU A N 1
ATOM 1601 C CA . GLU A 1 210 ? -0.945 21.847 19.913 1.00 88.00 210 GLU A CA 1
ATOM 1602 C C . GLU A 1 210 ? -1.053 21.389 18.448 1.00 88.00 210 GLU A C 1
ATOM 1604 O O . GLU A 1 210 ? -1.736 22.019 17.633 1.00 88.00 210 GLU A O 1
ATOM 1609 N N . PHE A 1 211 ? -0.415 20.263 18.121 1.00 85.50 211 PHE A N 1
ATOM 1610 C CA . PHE A 1 211 ? -0.451 19.666 16.791 1.00 85.50 211 PHE A CA 1
ATOM 1611 C C . PHE A 1 211 ? -1.852 19.166 16.426 1.00 85.50 211 PHE A C 1
ATOM 1613 O O . PHE A 1 211 ? -2.359 19.518 15.364 1.00 85.50 211 PHE A O 1
ATOM 1620 N N . GLY A 1 212 ? -2.518 18.427 17.315 1.00 85.06 212 GLY A N 1
ATOM 1621 C CA . GLY A 1 212 ? -3.877 17.929 17.110 1.00 85.06 212 GLY A CA 1
ATOM 1622 C C . GLY A 1 212 ? -4.900 19.056 16.948 1.00 85.06 212 GLY A C 1
ATOM 1623 O O . GLY A 1 212 ? -5.765 18.990 16.075 1.00 85.06 212 GLY A O 1
ATOM 1624 N N . PHE A 1 213 ? -4.774 20.140 17.718 1.00 84.81 213 PHE A N 1
ATOM 1625 C CA . PHE A 1 213 ? -5.588 21.343 17.523 1.00 84.81 213 PHE A CA 1
ATOM 1626 C C . PHE A 1 213 ? -5.325 21.996 16.155 1.00 84.81 213 PHE A C 1
ATOM 1628 O O . PHE A 1 213 ? -6.261 22.368 15.442 1.00 84.81 213 PHE A O 1
ATOM 1635 N N . SER A 1 214 ? -4.054 22.096 15.759 1.00 82.56 214 SER A N 1
ATOM 1636 C CA . SER A 1 214 ? -3.653 22.648 14.459 1.00 82.56 214 SER A CA 1
ATOM 1637 C C . SER A 1 214 ? -4.134 21.799 13.279 1.00 82.56 214 SER A C 1
ATOM 1639 O O . SER A 1 214 ? -4.493 22.350 12.244 1.00 82.56 214 SER A O 1
ATOM 1641 N N . LEU A 1 215 ? -4.164 20.471 13.421 1.00 77.75 215 LEU A N 1
ATOM 1642 C CA . LEU A 1 215 ? -4.715 19.566 12.412 1.00 77.75 215 LEU A CA 1
ATOM 1643 C C . LEU A 1 215 ? -6.221 19.779 12.255 1.00 77.75 215 LEU A C 1
ATOM 1645 O O . LEU A 1 215 ? -6.679 20.080 11.159 1.00 77.75 215 LEU A O 1
ATOM 1649 N N . LYS A 1 216 ? -6.976 19.752 13.361 1.00 75.62 216 LYS A N 1
ATOM 1650 C CA . LYS A 1 216 ? -8.438 19.953 13.346 1.00 75.62 216 LYS A CA 1
ATOM 1651 C C . LYS A 1 216 ? -8.859 21.295 12.748 1.00 75.62 216 LYS A C 1
ATOM 1653 O O . LYS A 1 216 ? -9.929 21.401 12.164 1.00 75.62 216 LYS A O 1
ATOM 1658 N N . THR A 1 217 ? -8.036 22.329 12.911 1.00 73.81 217 THR A N 1
ATOM 1659 C CA . THR A 1 217 ? -8.313 23.663 12.356 1.00 73.81 217 THR A CA 1
ATOM 1660 C C . THR A 1 217 ? -7.939 23.799 10.879 1.00 73.81 217 THR A C 1
ATOM 1662 O O . THR A 1 217 ? -8.422 24.722 10.226 1.00 73.81 217 THR A O 1
ATOM 1665 N N . ARG A 1 218 ? -7.097 22.908 10.340 1.00 66.81 218 ARG A N 1
ATOM 1666 C CA . ARG A 1 218 ? -6.636 22.937 8.941 1.00 66.81 218 ARG A CA 1
ATOM 1667 C C . ARG A 1 218 ? -7.364 21.951 8.021 1.00 66.81 218 ARG A C 1
ATOM 1669 O O . ARG A 1 218 ? -7.215 22.091 6.808 1.00 66.81 218 ARG A O 1
ATOM 1676 N N . GLY A 1 219 ? -8.179 21.054 8.582 1.00 52.34 219 GLY A N 1
ATOM 1677 C CA . GLY A 1 219 ? -8.991 20.075 7.851 1.00 52.34 219 GLY A CA 1
ATOM 1678 C C . GLY A 1 219 ? -8.447 18.670 7.999 1.00 52.34 219 GLY A C 1
ATOM 1679 O O . GLY A 1 219 ? -7.405 18.391 7.366 1.00 52.34 219 GLY A O 1
#

Secondary structure (DSSP, 8-state):
---------------------HHHHHHHHHHHHHHHHHHHHHHHHHHHHHTTT-SS-TTHHHHHHHHHH--S-TTSPPPPPPEEEEET--SSSSHHHHHHHH-TTSEEEEEEEHHHHHTS-TTS---TTEEEEEESBTTB-S--TT-EEEEEETTGGGT--SS-TTS--HHHHHHHHHHHHEEEEEEEEE----SSPTT-HHHHHHHHHHHHHHHHHH-

Sequence (219 aa):
MSAKKRMSSNVARGDETTPEDPAKIKADKEREAKEQMSAATWNVTALKMLNGGRLIAAPVAKKLARLSRMGPSANGAPRDRARILDLGGQATCDWAWHCATEYPNTKVYTATTRSQRQLSNSNIHGPANHRQVTVNKLTSLPFKDDQFDLISARNLAHILKSCSENGEDEYDACLAECMRILKPGGYLEFNLLDSDIMNAGPLGQAKSVEFGFSLKTRG

Radius of gyration: 24.65 Å; Cα contacts (8 Å, |Δi|>4): 292; chains: 1; bounding box: 47×86×76 Å

pLDDT: mean 85.0, std 14.22, range [31.88, 98.56]